Protein AF-A0AAV9I498-F1 (afdb_monomer)

Nearest PDB structures (foldseek):
  8to0-assembly1_z1  TM=4.726E-01  e=2.196E+00  Mus musculus
  8to0-assembly1_F  TM=2.611E-01  e=6.336E-01  Mus musculus
  8to0-assembly1_z3  TM=3.189E-01  e=9.860E+00  Mus musculus

Mean predicted aligned error: 16.44 Å

Solvent-accessible surface area (backbone atoms only — not comparable to full-atom values): 16134 Å² total; per-residue (Å²): 142,79,88,80,86,80,86,83,81,96,74,88,77,75,85,75,84,71,76,80,72,71,69,75,80,71,69,52,73,63,51,48,34,51,52,52,37,43,53,32,51,51,52,37,44,52,38,43,48,53,39,41,51,46,51,72,70,34,61,57,92,36,68,74,41,46,54,49,37,40,51,47,41,54,54,35,54,52,52,37,51,51,37,52,54,57,30,45,73,52,36,68,82,63,71,51,64,69,56,56,58,50,48,51,61,47,52,56,47,54,52,52,44,51,52,46,42,51,54,37,49,51,46,46,57,48,44,66,60,39,68,78,58,79,80,59,56,67,64,49,47,54,51,39,41,53,38,51,54,51,44,47,54,49,46,51,52,46,45,53,50,49,54,54,48,44,51,51,51,50,53,47,44,52,50,51,58,50,50,55,51,51,52,56,50,50,53,53,47,50,54,49,52,51,52,49,51,53,51,50,51,52,50,50,57,48,49,55,53,57,69,74,44,53,72,75,55,50,54,53,51,51,53,52,51,50,52,54,49,50,55,49,50,54,50,52,51,50,52,51,52,53,52,49,50,58,47,51,50,54,51,50,55,49,50,51,56,50,51,54,50,50,53,53,48,52,53,52,50,51,48,53,50,52,50,50,55,52,49,51,54,50,48,53,56,49,53,55,59,63,76,76,112

Structure (mmCIF, N/CA/C/O backbone):
data_AF-A0AAV9I498-F1
#
_entry.id   AF-A0AAV9I498-F1
#
loop_
_atom_site.group_PDB
_atom_site.id
_atom_site.type_symbol
_atom_site.label_atom_id
_atom_site.label_alt_id
_atom_site.label_comp_id
_atom_site.label_asym_id
_atom_site.label_entity_id
_atom_site.label_seq_id
_atom_site.pdbx_PDB_ins_code
_atom_site.Cartn_x
_atom_site.Cartn_y
_atom_site.Cartn_z
_atom_site.occupancy
_atom_site.B_iso_or_equiv
_atom_site.auth_seq_id
_atom_site.auth_comp_id
_atom_site.auth_asym_id
_atom_site.auth_atom_id
_atom_site.pdbx_PDB_model_num
ATOM 1 N N . MET A 1 1 ? 58.276 22.379 -31.398 1.00 45.34 1 MET A N 1
ATOM 2 C CA . MET A 1 1 ? 57.699 22.143 -30.061 1.00 45.34 1 MET A CA 1
ATOM 3 C C . MET A 1 1 ? 56.280 22.661 -30.094 1.00 45.34 1 MET A C 1
ATOM 5 O O . MET A 1 1 ? 56.093 23.857 -30.255 1.00 45.34 1 MET A O 1
ATOM 9 N N . SER A 1 2 ? 55.308 21.755 -30.072 1.00 37.03 2 SER A N 1
ATOM 10 C CA . SER A 1 2 ? 53.885 22.087 -30.102 1.00 37.03 2 SER A CA 1
ATOM 11 C C . SER A 1 2 ? 53.184 21.139 -29.144 1.00 37.03 2 SER A C 1
ATOM 13 O O . SER A 1 2 ? 53.354 19.924 -29.230 1.00 37.03 2 SER A O 1
ATOM 15 N N . GLU A 1 3 ? 52.497 21.738 -28.182 1.00 33.94 3 GLU A N 1
ATOM 16 C CA . GLU A 1 3 ? 51.834 21.096 -27.059 1.00 33.94 3 GLU A CA 1
ATOM 17 C C . GLU A 1 3 ? 50.599 20.311 -27.526 1.00 33.94 3 GLU A C 1
ATOM 19 O O . GLU A 1 3 ? 49.798 20.780 -28.334 1.00 33.94 3 GLU A O 1
ATOM 24 N N . LEU A 1 4 ? 50.470 19.090 -27.010 1.00 35.69 4 LEU A N 1
ATOM 25 C CA . LEU A 1 4 ? 49.289 18.234 -27.105 1.00 35.69 4 LEU A CA 1
ATOM 26 C C . LEU A 1 4 ? 48.314 18.591 -25.973 1.00 35.69 4 LEU A C 1
ATOM 28 O O . LEU A 1 4 ? 48.763 18.694 -24.831 1.00 35.69 4 LEU A O 1
ATOM 32 N N . PRO A 1 5 ? 46.994 18.672 -26.215 1.00 39.56 5 PRO A N 1
ATOM 33 C CA . PRO A 1 5 ? 46.029 18.677 -25.134 1.00 39.56 5 PRO A CA 1
ATOM 34 C C . PRO A 1 5 ? 45.696 17.251 -24.675 1.00 39.56 5 PRO A C 1
ATOM 36 O O . PRO A 1 5 ? 45.415 16.335 -25.450 1.00 39.56 5 PRO A O 1
ATOM 39 N N . THR A 1 6 ? 45.744 17.125 -23.359 1.00 35.81 6 THR A N 1
ATOM 40 C CA . THR A 1 6 ? 45.534 15.991 -22.464 1.00 35.81 6 THR A CA 1
ATOM 41 C C . THR A 1 6 ? 44.163 15.315 -22.631 1.00 35.81 6 THR A C 1
ATOM 43 O O . THR A 1 6 ? 43.129 15.980 -22.648 1.00 35.81 6 THR A O 1
ATOM 46 N N . GLN A 1 7 ? 44.135 13.978 -22.674 1.00 37.44 7 GLN A N 1
ATOM 47 C CA . GLN A 1 7 ? 42.922 13.181 -22.436 1.00 37.44 7 GLN A CA 1
ATOM 48 C C . GLN A 1 7 ? 42.598 13.104 -20.935 1.00 37.44 7 GLN A C 1
ATOM 50 O O . GLN A 1 7 ? 43.524 12.937 -20.140 1.00 37.44 7 GLN A O 1
ATOM 55 N N . PRO A 1 8 ? 41.312 13.050 -20.539 1.00 38.50 8 PRO A N 1
ATOM 56 C CA . PRO A 1 8 ? 40.931 12.463 -19.265 1.00 38.50 8 PRO A CA 1
ATOM 57 C C . PRO A 1 8 ? 40.108 11.175 -19.440 1.00 38.50 8 PRO A C 1
ATOM 59 O O . PRO A 1 8 ? 39.130 11.128 -20.182 1.00 38.50 8 PRO A O 1
ATOM 62 N N . GLY A 1 9 ? 40.471 10.162 -18.649 1.00 30.47 9 GLY A N 1
ATOM 63 C CA . GLY A 1 9 ? 39.503 9.282 -17.988 1.00 30.47 9 GLY A CA 1
ATOM 64 C C . GLY A 1 9 ? 39.088 8.000 -18.711 1.00 30.47 9 GLY A C 1
ATOM 65 O O . GLY A 1 9 ? 38.001 7.919 -19.276 1.00 30.47 9 GLY A O 1
ATOM 66 N N . SER A 1 10 ? 39.874 6.932 -18.555 1.00 34.09 10 SER A N 1
ATOM 67 C CA . SER A 1 10 ? 39.390 5.555 -18.708 1.00 34.09 10 SER A CA 1
ATOM 68 C C . SER A 1 10 ? 38.651 5.108 -17.436 1.00 34.09 10 SER A C 1
ATOM 70 O O . SER A 1 10 ? 39.233 4.482 -16.550 1.00 34.09 10 SER A O 1
ATOM 72 N N . GLY A 1 11 ? 37.366 5.446 -17.332 1.00 30.16 11 GLY A N 1
ATOM 73 C CA . GLY A 1 11 ? 36.435 4.827 -16.386 1.00 30.16 11 GLY A CA 1
ATOM 74 C C . GLY A 1 11 ? 35.756 3.630 -17.046 1.00 30.16 11 GLY A C 1
ATOM 75 O O . GLY A 1 11 ? 35.022 3.783 -18.020 1.00 30.16 11 GLY A O 1
ATOM 76 N N . SER A 1 12 ? 36.038 2.423 -16.562 1.00 40.22 12 SER A N 1
ATOM 77 C CA . SER A 1 12 ? 35.414 1.192 -17.043 1.00 40.22 12 SER A CA 1
ATOM 78 C C . SER A 1 12 ? 34.015 1.018 -16.440 1.00 40.22 12 SER A C 1
ATOM 80 O O . SER A 1 12 ? 33.872 0.393 -15.390 1.00 40.22 12 SER A O 1
ATOM 82 N N . ASP A 1 13 ? 32.975 1.496 -17.118 1.00 32.31 13 ASP A N 1
ATOM 83 C CA . ASP A 1 13 ? 31.597 1.194 -16.722 1.00 32.31 13 ASP A CA 1
ATOM 84 C C . ASP A 1 13 ? 31.045 -0.000 -17.510 1.00 32.31 13 ASP A C 1
ATOM 86 O O . ASP A 1 13 ? 30.627 0.082 -18.668 1.00 32.31 13 ASP A O 1
ATOM 90 N N . LYS A 1 14 ? 31.038 -1.157 -16.835 1.00 34.00 14 LYS A N 1
ATOM 91 C CA . LYS A 1 14 ? 30.165 -2.295 -17.155 1.00 34.00 14 LYS A CA 1
ATOM 92 C C . LYS A 1 14 ? 28.706 -1.816 -17.129 1.00 34.00 14 LYS A C 1
ATOM 94 O O . LYS A 1 14 ? 28.288 -1.264 -16.112 1.00 34.00 14 LYS A O 1
ATOM 99 N N . PRO A 1 15 ? 27.865 -2.125 -18.132 1.00 35.97 15 PRO A N 1
ATOM 100 C CA . PRO A 1 15 ? 26.432 -1.962 -17.970 1.00 35.97 15 PRO A CA 1
ATOM 101 C C . PRO A 1 15 ? 25.923 -3.099 -17.076 1.00 35.97 15 PRO A C 1
ATOM 103 O O . PRO A 1 15 ? 25.643 -4.206 -17.538 1.00 35.97 15 PRO A O 1
ATOM 106 N N . SER A 1 16 ? 25.829 -2.838 -15.772 1.00 31.16 16 SER A N 1
ATOM 107 C CA . SER A 1 16 ? 25.033 -3.665 -14.870 1.00 31.16 16 SER A CA 1
ATOM 108 C C . SER A 1 16 ? 23.582 -3.621 -15.340 1.00 31.16 16 SER A C 1
ATOM 110 O O . SER A 1 16 ? 22.935 -2.574 -15.313 1.00 31.16 16 SER A O 1
ATOM 112 N N . SER A 1 17 ? 23.059 -4.770 -15.771 1.00 38.09 17 SER A N 1
ATOM 113 C CA . SER A 1 17 ? 21.620 -5.014 -15.843 1.00 38.09 17 SER A CA 1
ATOM 114 C C . SER A 1 17 ? 21.049 -4.979 -14.429 1.00 38.09 17 SER A C 1
ATOM 116 O O . SER A 1 17 ? 20.788 -6.014 -13.820 1.00 38.09 17 SER A O 1
ATOM 118 N N . THR A 1 18 ? 20.828 -3.778 -13.906 1.00 32.94 18 THR A N 1
ATOM 119 C CA . THR A 1 18 ? 19.924 -3.584 -12.783 1.00 32.94 18 THR A CA 1
ATOM 120 C C . THR A 1 18 ? 18.525 -3.756 -13.348 1.00 32.94 18 THR A C 1
ATOM 122 O O . THR A 1 18 ? 17.927 -2.835 -13.906 1.00 32.94 18 THR A O 1
ATOM 125 N N . GLN A 1 19 ? 18.023 -4.987 -13.268 1.00 37.41 19 GLN A N 1
ATOM 126 C CA . GLN A 1 19 ? 16.598 -5.256 -13.323 1.00 37.41 19 GLN A CA 1
ATOM 127 C C . GLN A 1 19 ? 15.981 -4.346 -12.259 1.00 37.41 19 GLN A C 1
ATOM 129 O O . GLN A 1 19 ? 16.153 -4.572 -11.064 1.00 37.41 19 GLN A O 1
ATOM 134 N N . SER A 1 20 ? 15.375 -3.243 -12.699 1.00 35.56 20 SER A N 1
ATOM 135 C CA . SER A 1 20 ? 14.683 -2.295 -11.836 1.00 35.56 20 SER A CA 1
ATOM 136 C C . SER A 1 20 ? 13.439 -3.007 -11.312 1.00 35.56 20 SER A C 1
ATOM 138 O O . SER A 1 20 ? 12.340 -2.881 -11.849 1.00 35.56 20 SER A O 1
ATOM 140 N N . GLN A 1 21 ? 13.639 -3.852 -10.302 1.00 34.25 21 GLN A N 1
ATOM 141 C CA . GLN A 1 21 ? 12.582 -4.251 -9.402 1.00 34.25 21 GLN A CA 1
ATOM 142 C C . GLN A 1 21 ? 12.186 -2.971 -8.686 1.00 34.25 21 GLN A C 1
ATOM 144 O O . GLN A 1 21 ? 12.860 -2.497 -7.774 1.00 34.25 21 GLN A O 1
ATOM 149 N N . ARG A 1 22 ? 11.125 -2.351 -9.204 1.00 37.72 22 ARG A N 1
ATOM 150 C CA . ARG A 1 22 ? 10.411 -1.291 -8.510 1.00 37.72 22 ARG A CA 1
ATOM 151 C C . ARG A 1 22 ? 10.126 -1.837 -7.106 1.00 37.72 22 ARG A C 1
ATOM 153 O O . ARG A 1 22 ? 9.517 -2.909 -7.032 1.00 37.72 22 ARG A O 1
ATOM 160 N N . PRO A 1 23 ? 10.567 -1.174 -6.025 1.00 34.78 23 PRO A N 1
ATOM 161 C CA . PRO A 1 23 ? 10.138 -1.579 -4.697 1.00 34.78 23 PRO A CA 1
ATOM 162 C C . PRO A 1 23 ? 8.600 -1.610 -4.684 1.00 34.78 23 PRO A C 1
ATOM 164 O O . PRO A 1 23 ? 7.976 -0.857 -5.454 1.00 34.78 23 PRO A O 1
ATOM 167 N N . PRO A 1 24 ? 7.967 -2.493 -3.885 1.00 42.81 24 PRO A N 1
ATOM 168 C CA . PRO A 1 24 ? 6.527 -2.402 -3.671 1.00 42.81 24 PRO A CA 1
ATOM 169 C C . PRO A 1 24 ? 6.228 -0.945 -3.332 1.00 42.81 24 PRO A C 1
ATOM 171 O O . PRO A 1 24 ? 6.994 -0.343 -2.581 1.00 42.81 24 PRO A O 1
ATOM 174 N N . ALA A 1 25 ? 5.216 -0.360 -3.983 1.00 56.44 25 ALA A N 1
ATOM 175 C CA . ALA A 1 25 ? 4.867 1.040 -3.782 1.00 56.44 25 ALA A CA 1
ATOM 176 C C . ALA A 1 25 ? 4.811 1.287 -2.272 1.00 56.44 25 ALA A C 1
ATOM 178 O O . ALA A 1 25 ? 3.962 0.706 -1.596 1.00 56.44 25 ALA A O 1
ATOM 179 N N . SER A 1 26 ? 5.789 2.032 -1.749 1.00 66.38 26 SER A N 1
ATOM 180 C CA . SER A 1 26 ? 5.766 2.468 -0.363 1.00 66.38 26 SER A CA 1
ATOM 181 C C . SER A 1 26 ? 4.464 3.227 -0.216 1.00 66.38 26 SER A C 1
ATOM 183 O O . SER A 1 26 ? 4.205 4.120 -1.028 1.00 66.38 26 SER A O 1
ATOM 185 N N . ASP A 1 27 ? 3.631 2.813 0.735 1.00 75.88 27 ASP A N 1
ATOM 186 C CA . ASP A 1 27 ? 2.383 3.511 1.005 1.00 75.88 27 ASP A CA 1
ATOM 187 C C . ASP A 1 27 ? 2.675 5.002 1.144 1.00 75.88 27 ASP A C 1
ATOM 189 O O . ASP A 1 27 ? 3.682 5.390 1.750 1.00 75.88 27 ASP A O 1
ATOM 193 N N . SER A 1 28 ? 1.824 5.838 0.551 1.00 81.00 28 SER A N 1
ATOM 194 C CA . SER A 1 28 ? 1.928 7.265 0.806 1.00 81.00 28 SER A CA 1
ATOM 195 C C . SER A 1 28 ? 1.790 7.522 2.310 1.00 81.00 28 SER A C 1
ATOM 197 O O . SER A 1 28 ? 1.152 6.733 3.021 1.00 81.00 28 SER A O 1
ATOM 199 N N . PRO A 1 29 ? 2.373 8.621 2.824 1.00 80.88 29 PRO A N 1
ATOM 200 C CA . PRO A 1 29 ? 2.249 8.978 4.234 1.00 80.88 29 PRO A CA 1
ATOM 201 C C . PRO A 1 29 ? 0.791 8.943 4.715 1.00 80.88 29 PRO A C 1
ATOM 203 O O . PRO A 1 29 ? 0.524 8.455 5.810 1.00 80.88 29 PRO A O 1
ATOM 206 N N . SER A 1 30 ? -0.149 9.359 3.854 1.00 81.69 30 SER A N 1
ATOM 207 C CA . SER A 1 30 ? -1.591 9.328 4.126 1.00 81.69 30 SER A CA 1
ATOM 208 C C . SER A 1 30 ? -2.132 7.914 4.345 1.00 81.69 30 SER A C 1
ATOM 210 O O . SER A 1 30 ? -2.689 7.626 5.406 1.00 81.69 30 SER A O 1
ATOM 212 N N . ILE A 1 31 ? -1.869 6.988 3.416 1.00 83.38 31 ILE A N 1
ATOM 213 C CA . ILE A 1 31 ? -2.268 5.580 3.557 1.00 83.38 31 ILE A CA 1
ATOM 214 C C . ILE A 1 31 ? -1.656 4.959 4.821 1.00 83.38 31 ILE A C 1
ATOM 216 O O . ILE A 1 31 ? -2.318 4.180 5.513 1.00 83.38 31 ILE A O 1
ATOM 220 N N . SER A 1 32 ? -0.399 5.288 5.133 1.00 83.81 32 SER A N 1
ATOM 221 C CA . SER A 1 32 ? 0.277 4.774 6.327 1.00 83.81 32 SER A CA 1
ATOM 222 C C . SER A 1 32 ? -0.400 5.246 7.616 1.00 83.81 32 SER A C 1
ATOM 224 O O . SER A 1 32 ? -0.644 4.429 8.503 1.00 83.81 32 SER A O 1
ATOM 226 N N . ALA A 1 33 ? -0.759 6.529 7.720 1.00 82.31 33 ALA A N 1
ATOM 227 C CA . ALA A 1 33 ? -1.451 7.042 8.901 1.00 82.31 33 ALA A CA 1
ATOM 228 C C . ALA A 1 33 ? -2.845 6.426 9.065 1.00 82.31 33 ALA A C 1
ATOM 230 O O . ALA A 1 33 ? -3.198 6.012 10.167 1.00 82.31 33 ALA A O 1
ATOM 231 N N . LYS A 1 34 ? -3.614 6.274 7.977 1.00 83.75 34 LYS A N 1
ATOM 232 C CA . LYS A 1 34 ? -4.938 5.627 8.027 1.00 83.75 34 LYS A CA 1
ATOM 233 C C . LYS A 1 34 ? -4.852 4.189 8.536 1.00 83.75 34 LYS A C 1
ATOM 235 O O . LYS A 1 34 ? -5.671 3.774 9.353 1.00 83.75 34 LYS A O 1
ATOM 240 N N . LYS A 1 35 ? -3.828 3.432 8.128 1.00 85.75 35 LYS A N 1
ATOM 241 C CA . LYS A 1 35 ? -3.569 2.084 8.668 1.00 85.75 35 LYS A CA 1
ATOM 242 C C . LYS A 1 35 ? -3.241 2.100 10.157 1.00 85.75 35 LYS A C 1
ATOM 244 O O . LYS A 1 35 ? -3.757 1.266 10.896 1.00 85.75 35 LYS A O 1
ATOM 249 N N . ASP A 1 36 ? -2.422 3.044 10.599 1.00 83.56 36 ASP A N 1
ATOM 250 C CA . ASP A 1 36 ? -2.084 3.185 12.013 1.00 83.56 36 ASP A CA 1
ATOM 251 C C . ASP A 1 36 ? -3.302 3.544 12.873 1.00 83.56 36 ASP A C 1
ATOM 253 O O . ASP A 1 36 ? -3.469 2.997 13.964 1.00 83.56 36 ASP A O 1
ATOM 257 N N . ILE A 1 37 ? -4.183 4.405 12.362 1.00 83.19 37 ILE A N 1
ATOM 258 C CA . ILE A 1 37 ? -5.470 4.726 12.985 1.00 83.19 37 ILE A CA 1
ATOM 259 C C . ILE A 1 37 ? -6.337 3.465 13.086 1.00 83.19 37 ILE A C 1
ATOM 261 O O . ILE A 1 37 ? -6.866 3.163 14.154 1.00 83.19 37 ILE A O 1
ATOM 265 N N . MET A 1 38 ? -6.451 2.680 12.009 1.00 86.50 38 MET A N 1
ATOM 266 C CA . MET A 1 38 ? -7.198 1.417 12.036 1.00 86.50 38 MET A CA 1
ATOM 267 C C . MET A 1 38 ? -6.648 0.433 13.082 1.00 86.50 38 MET A C 1
ATOM 269 O O . MET A 1 38 ? -7.431 -0.230 13.760 1.00 86.50 38 MET A O 1
ATOM 273 N N . LEU A 1 39 ? -5.323 0.356 13.250 1.00 86.25 39 LEU A N 1
ATOM 274 C CA . LEU A 1 39 ? -4.696 -0.473 14.285 1.00 86.25 39 LEU A CA 1
ATOM 275 C C . LEU A 1 39 ? -5.055 0.002 15.699 1.00 86.25 39 LEU A C 1
ATOM 277 O O . LEU A 1 39 ? -5.352 -0.822 16.565 1.00 86.25 39 LEU A O 1
ATOM 281 N N . ALA A 1 40 ? -5.055 1.315 15.940 1.00 82.44 40 ALA A N 1
ATOM 282 C CA . ALA A 1 40 ? -5.497 1.877 17.215 1.00 82.44 40 ALA A CA 1
ATOM 283 C C . ALA A 1 40 ? -6.978 1.557 17.480 1.00 82.44 40 ALA A C 1
ATOM 285 O O . ALA A 1 40 ? -7.336 1.108 18.570 1.00 82.44 40 ALA A O 1
ATOM 286 N N . LEU A 1 41 ? -7.834 1.692 16.463 1.00 84.62 41 LEU A N 1
ATOM 287 C CA . LEU A 1 41 ? -9.249 1.330 16.542 1.00 84.62 41 LEU A CA 1
ATOM 288 C C . LEU A 1 41 ? -9.469 -0.156 16.867 1.00 84.62 41 LEU A C 1
ATOM 290 O O . LEU A 1 41 ? -10.331 -0.471 17.687 1.00 84.62 41 LEU A O 1
ATOM 294 N N . ASP A 1 42 ? -8.681 -1.071 16.297 1.00 87.19 42 ASP A N 1
ATOM 295 C CA . ASP A 1 42 ? -8.771 -2.505 16.613 1.00 87.19 42 ASP A CA 1
ATOM 296 C C . ASP A 1 42 ? -8.416 -2.795 18.079 1.00 87.19 42 ASP A C 1
ATOM 298 O O . ASP A 1 42 ? -9.076 -3.603 18.739 1.00 87.19 42 ASP A O 1
ATOM 302 N N . LYS A 1 43 ? -7.429 -2.089 18.641 1.00 84.00 43 LYS A N 1
ATOM 303 C CA . LYS A 1 43 ? -7.134 -2.189 20.077 1.00 84.00 43 LYS A CA 1
ATOM 304 C C . LYS A 1 43 ? -8.288 -1.674 20.934 1.00 84.00 43 LYS A C 1
ATOM 306 O O . LYS A 1 43 ? -8.629 -2.313 21.927 1.00 84.00 43 LYS A O 1
ATOM 311 N N . VAL A 1 44 ? -8.925 -0.567 20.544 1.00 83.38 44 VAL A N 1
ATOM 312 C CA . VAL A 1 44 ? -10.119 -0.045 21.234 1.00 83.38 44 VAL A CA 1
ATOM 313 C C . VAL A 1 44 ? -11.259 -1.070 21.187 1.00 83.38 44 VAL A C 1
ATOM 315 O O . VAL A 1 44 ? -11.890 -1.319 22.213 1.00 83.38 44 VAL A O 1
ATOM 318 N N . VAL A 1 45 ? -11.484 -1.735 20.047 1.00 86.88 45 VAL A N 1
ATOM 319 C CA . VAL A 1 45 ? -12.463 -2.833 19.941 1.00 86.88 45 VAL A CA 1
ATOM 320 C C . VAL A 1 45 ? -12.121 -3.970 20.905 1.00 86.88 45 VAL A C 1
ATOM 322 O O . VAL A 1 45 ? -12.993 -4.415 21.651 1.00 86.88 45 VAL A O 1
ATOM 325 N N . ASN A 1 46 ? -10.861 -4.399 20.967 1.00 84.69 46 ASN A N 1
ATOM 326 C CA . ASN A 1 46 ? -10.442 -5.446 21.901 1.00 84.69 46 ASN A CA 1
ATOM 327 C C . ASN A 1 46 ? -10.689 -5.044 23.361 1.00 84.69 46 ASN A C 1
ATOM 329 O O . ASN A 1 46 ? -11.241 -5.830 24.128 1.00 84.69 46 ASN A O 1
ATOM 333 N N . LEU A 1 47 ? -10.373 -3.802 23.734 1.00 79.25 47 LEU A N 1
ATOM 334 C CA . LEU A 1 47 ? -10.655 -3.279 25.072 1.00 79.25 47 LEU A CA 1
ATOM 335 C C . LEU A 1 47 ? -12.162 -3.274 25.366 1.00 79.25 47 LEU A C 1
ATOM 337 O O . LEU A 1 47 ? -12.576 -3.740 26.424 1.00 79.25 47 LEU A O 1
ATOM 341 N N . THR A 1 48 ? -13.003 -2.829 24.424 1.00 81.94 48 THR A N 1
ATOM 342 C CA . THR A 1 48 ? -14.466 -2.856 24.620 1.00 81.94 48 THR A CA 1
ATOM 343 C C . THR A 1 48 ? -14.993 -4.283 24.757 1.00 81.94 48 THR A C 1
ATOM 345 O O . THR A 1 48 ? -15.932 -4.511 25.514 1.00 81.94 48 THR A O 1
ATOM 348 N N . GLN A 1 49 ? -14.384 -5.252 24.066 1.00 83.38 49 GLN A N 1
ATOM 349 C CA . GLN A 1 49 ? -14.739 -6.663 24.173 1.00 83.38 49 GLN A CA 1
ATOM 350 C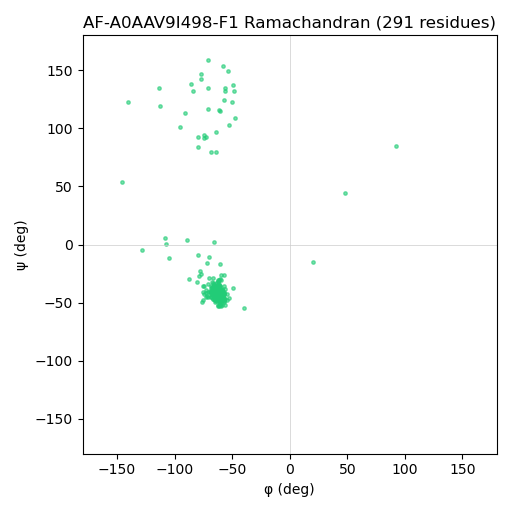 C . GLN A 1 49 ? -14.388 -7.230 25.550 1.00 83.38 49 GLN A C 1
ATOM 352 O O . GLN A 1 49 ? -15.210 -7.939 26.126 1.00 83.38 49 GLN A O 1
ATOM 357 N N . V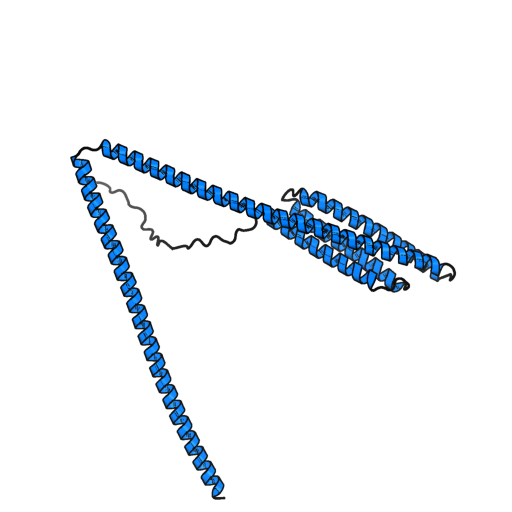AL A 1 50 ? -13.213 -6.890 26.090 1.00 81.12 50 VAL A N 1
ATOM 358 C CA . VAL A 1 50 ? -12.803 -7.289 27.444 1.00 81.12 50 VAL A CA 1
ATOM 359 C C . VAL A 1 50 ? -13.786 -6.735 28.470 1.00 81.12 50 VAL A C 1
ATOM 361 O O . VAL A 1 50 ? -14.357 -7.509 29.236 1.00 81.12 50 VAL A O 1
ATOM 364 N N . VAL A 1 51 ? -14.069 -5.428 28.426 1.00 78.25 51 VAL A N 1
ATOM 365 C CA . VAL A 1 51 ? -15.035 -4.804 29.344 1.00 78.25 51 VAL A CA 1
ATOM 366 C C . VAL A 1 51 ? -16.406 -5.470 29.220 1.00 78.25 51 VAL A C 1
ATOM 368 O O . VAL A 1 51 ? -16.983 -5.873 30.226 1.00 78.25 51 VAL A O 1
ATOM 371 N N . GLN A 1 52 ? -16.893 -5.669 27.992 1.00 81.50 52 GLN A N 1
ATOM 372 C CA . GLN A 1 52 ? -18.167 -6.337 27.743 1.00 81.50 52 GLN A CA 1
ATOM 373 C C . GLN A 1 52 ? -18.211 -7.742 28.346 1.00 81.50 52 GLN A C 1
ATOM 375 O O . GLN A 1 52 ? -19.186 -8.100 28.995 1.00 81.50 52 GLN A O 1
ATOM 380 N N . SER A 1 53 ? -17.165 -8.542 28.137 1.00 80.44 53 SER A N 1
ATOM 381 C CA . SER A 1 53 ? -17.115 -9.908 28.655 1.00 80.44 53 SER A CA 1
ATOM 382 C C . SER A 1 53 ? -17.152 -9.943 30.181 1.00 80.44 53 SER A C 1
ATOM 384 O O . SER A 1 53 ? -17.833 -10.796 30.743 1.00 80.44 53 SER A O 1
ATOM 386 N N . THR A 1 54 ? -16.517 -8.974 30.848 1.00 78.56 54 THR A N 1
ATOM 387 C CA . THR A 1 54 ? -16.606 -8.808 32.302 1.00 78.56 54 THR A CA 1
ATOM 388 C C . THR A 1 54 ? -18.024 -8.450 32.735 1.00 78.56 54 THR A C 1
ATOM 390 O O . THR A 1 54 ? -18.519 -9.050 33.683 1.00 78.56 54 THR A O 1
ATOM 393 N N . VAL A 1 55 ? -18.700 -7.531 32.033 1.00 75.38 55 VAL A N 1
ATOM 394 C CA . VAL A 1 55 ? -20.097 -7.159 32.331 1.00 75.38 55 VAL A CA 1
ATOM 395 C C . VAL A 1 55 ? -21.040 -8.349 32.163 1.00 75.38 55 VAL A C 1
ATOM 397 O O . VAL A 1 55 ? -21.861 -8.599 33.038 1.00 75.38 55 VAL A O 1
ATOM 400 N N . THR A 1 56 ? -20.900 -9.112 31.077 1.00 73.88 56 THR A N 1
ATOM 401 C CA . THR A 1 56 ? -21.788 -10.239 30.764 1.00 73.88 56 THR A CA 1
ATOM 402 C C . THR A 1 56 ? -21.521 -11.468 31.648 1.00 73.88 56 THR A C 1
ATOM 404 O O . THR A 1 56 ? -22.458 -12.175 32.009 1.00 73.88 56 THR A O 1
ATOM 407 N N . ALA A 1 57 ? -20.262 -11.751 32.008 1.00 71.75 57 ALA A N 1
ATOM 408 C CA . ALA A 1 57 ? -19.903 -12.903 32.848 1.00 71.75 57 ALA A CA 1
ATOM 409 C C . ALA A 1 57 ? -20.164 -12.663 34.344 1.00 71.75 57 ALA A C 1
ATOM 411 O O . ALA A 1 57 ? -20.379 -13.604 35.113 1.00 71.75 57 ALA A O 1
ATOM 412 N N . ALA A 1 58 ? -20.132 -11.406 34.776 1.00 65.19 58 ALA A N 1
ATOM 413 C CA . ALA A 1 58 ? -20.457 -11.029 36.136 1.00 65.19 58 ALA A CA 1
ATOM 414 C C . ALA A 1 58 ? -21.961 -11.178 36.379 1.00 65.19 58 ALA A C 1
ATOM 416 O O . ALA A 1 58 ? -22.762 -10.439 35.817 1.00 65.19 58 ALA A O 1
ATOM 417 N N . SER A 1 59 ? -22.359 -12.070 37.294 1.00 62.62 59 SER A N 1
ATOM 418 C CA . SER A 1 59 ? -23.696 -11.969 37.888 1.00 62.62 59 SER A CA 1
ATOM 419 C C . SER A 1 59 ? -23.775 -10.620 38.609 1.00 62.62 59 SER A C 1
ATOM 421 O O . SER A 1 59 ? -23.003 -10.427 39.562 1.00 62.62 59 SER A O 1
ATOM 423 N N . PRO A 1 60 ? -24.650 -9.692 38.175 1.00 58.31 60 PRO A N 1
ATOM 424 C CA . PRO A 1 60 ? -24.670 -8.344 38.724 1.00 58.31 60 PRO A CA 1
ATOM 425 C C . PRO A 1 60 ? -25.007 -8.372 40.218 1.00 58.31 60 PRO A C 1
ATOM 427 O O . PRO A 1 60 ? -24.419 -7.640 40.991 1.00 58.31 60 PRO A O 1
ATOM 430 N N . CYS A 1 61 ? -25.810 -9.326 40.686 1.00 58.34 61 CYS A N 1
ATOM 431 C CA . CYS A 1 61 ? -26.278 -9.404 42.072 1.00 58.34 61 CYS A CA 1
ATOM 432 C C . CYS A 1 61 ? -25.189 -9.668 43.140 1.00 58.34 61 CYS A C 1
ATOM 434 O O . CYS A 1 61 ? -25.512 -9.818 44.317 1.00 58.34 61 CYS A O 1
ATOM 436 N N . ARG A 1 62 ? -23.902 -9.763 42.771 1.00 65.12 62 ARG A N 1
ATOM 437 C CA . ARG A 1 62 ? -22.781 -9.887 43.717 1.00 65.12 62 ARG A CA 1
ATOM 438 C C . ARG A 1 62 ? -21.904 -8.639 43.699 1.00 65.12 62 ARG A C 1
ATOM 440 O O . ARG A 1 62 ? -21.214 -8.377 42.719 1.00 65.12 62 ARG A O 1
ATOM 447 N N . TRP A 1 63 ? -21.818 -7.975 44.852 1.00 64.69 63 TRP A N 1
ATOM 448 C CA . TRP A 1 63 ? -20.987 -6.789 45.107 1.00 64.69 63 TRP A CA 1
ATOM 449 C C . TRP A 1 63 ? -19.588 -6.835 44.463 1.00 64.69 63 TRP A C 1
ATOM 451 O O . TRP A 1 63 ? -19.230 -5.964 43.676 1.00 64.69 63 TRP A O 1
ATOM 461 N N . LYS A 1 64 ? -18.810 -7.892 44.743 1.00 71.31 64 LYS A N 1
ATOM 462 C CA . LYS A 1 64 ? -17.432 -8.039 44.238 1.00 71.31 64 LYS A CA 1
ATOM 463 C C . LYS A 1 64 ? -17.355 -8.088 42.709 1.00 71.31 64 LYS A C 1
ATOM 465 O O . LYS A 1 64 ? -16.361 -7.659 42.133 1.00 71.31 64 LYS A O 1
ATOM 470 N N . ASN A 1 65 ? -18.395 -8.607 42.058 1.00 75.12 65 ASN A N 1
ATOM 471 C CA . ASN A 1 65 ? -18.460 -8.642 40.604 1.00 75.12 65 ASN A CA 1
ATOM 472 C C . ASN A 1 65 ? -18.722 -7.239 40.043 1.00 75.12 65 ASN A C 1
ATOM 474 O O . ASN A 1 65 ? -18.108 -6.862 39.053 1.00 75.12 65 ASN A O 1
ATOM 478 N N . MET A 1 66 ? -19.579 -6.447 40.693 1.00 72.75 66 MET A N 1
ATOM 479 C CA . MET A 1 66 ? -19.854 -5.069 40.278 1.00 72.75 66 MET A CA 1
ATOM 480 C C . MET A 1 66 ? -18.640 -4.143 40.476 1.00 72.75 66 MET A C 1
ATOM 482 O O . MET A 1 66 ? -18.343 -3.343 39.592 1.00 72.75 66 MET A O 1
ATOM 486 N N . GLU A 1 67 ? -17.877 -4.294 41.567 1.00 77.44 67 GLU A N 1
ATOM 487 C CA . GLU A 1 67 ? -16.596 -3.581 41.739 1.00 77.44 67 GLU A CA 1
ATOM 488 C C . GLU A 1 67 ? -15.591 -3.932 40.630 1.00 77.44 67 GLU A C 1
ATOM 490 O O . GLU A 1 67 ? -14.909 -3.052 40.100 1.00 77.44 67 GLU A O 1
ATOM 495 N N . ALA A 1 68 ? -15.516 -5.211 40.244 1.00 80.12 68 ALA A N 1
ATOM 496 C CA . ALA A 1 68 ? -14.666 -5.648 39.141 1.00 80.12 68 ALA A CA 1
ATOM 497 C C . ALA A 1 68 ? -15.117 -5.049 37.797 1.00 80.12 68 ALA A C 1
ATOM 499 O O . ALA A 1 68 ? -14.270 -4.577 37.042 1.00 80.12 68 ALA A O 1
ATOM 500 N N . ILE A 1 69 ? -16.431 -4.995 37.526 1.00 79.31 69 ILE A N 1
ATOM 501 C CA . ILE A 1 69 ? -16.985 -4.327 36.336 1.00 79.31 69 ILE A CA 1
ATOM 502 C C . ILE A 1 69 ? -16.531 -2.866 36.284 1.00 79.31 69 ILE A C 1
ATOM 504 O O . ILE A 1 69 ? -15.995 -2.443 35.260 1.00 79.31 69 ILE A O 1
ATOM 508 N N . VAL A 1 70 ? -16.719 -2.101 37.365 1.00 81.56 70 VAL A N 1
ATOM 509 C CA . VAL A 1 70 ? -16.359 -0.674 37.408 1.00 81.56 70 VAL A CA 1
ATOM 510 C C . VAL A 1 70 ? -14.865 -0.481 37.181 1.00 81.56 70 VAL A C 1
ATOM 512 O O . VAL A 1 70 ? -14.479 0.301 36.312 1.00 81.56 70 VAL A O 1
ATOM 515 N N . ARG A 1 71 ? -14.017 -1.235 37.892 1.00 84.12 71 ARG A N 1
ATOM 516 C CA . ARG A 1 71 ? -12.560 -1.137 37.739 1.00 84.12 71 ARG A CA 1
ATOM 517 C C . ARG A 1 71 ? -12.124 -1.456 36.308 1.00 84.12 71 ARG A C 1
ATOM 519 O O . ARG A 1 71 ? -11.472 -0.630 35.680 1.00 84.12 71 ARG A O 1
ATOM 526 N N . THR A 1 72 ? -12.530 -2.607 35.765 1.00 85.06 72 THR A N 1
ATOM 527 C CA . THR A 1 72 ? -12.171 -3.004 34.392 1.00 85.06 72 THR A CA 1
ATOM 528 C C . THR A 1 72 ? -12.693 -2.010 33.354 1.00 85.06 72 THR A C 1
ATOM 530 O O . THR A 1 72 ? -12.011 -1.740 32.368 1.00 85.06 72 THR A O 1
ATOM 533 N N . THR A 1 73 ? -13.876 -1.434 33.577 1.00 81.50 73 THR A N 1
ATOM 534 C CA . THR A 1 73 ? -14.442 -0.399 32.706 1.00 81.50 73 THR A CA 1
ATOM 535 C C . THR A 1 73 ? -13.598 0.873 32.735 1.00 81.50 73 THR A C 1
ATOM 537 O O . THR A 1 73 ? -13.221 1.368 31.675 1.00 81.50 73 THR A O 1
ATOM 540 N N . ASN A 1 74 ? -13.249 1.383 33.918 1.00 84.62 74 ASN A N 1
ATOM 541 C CA . ASN A 1 74 ? -12.440 2.594 34.062 1.00 84.62 74 ASN A CA 1
ATOM 542 C C . ASN A 1 74 ? -11.034 2.420 33.465 1.00 84.62 74 ASN A C 1
ATOM 544 O O . ASN A 1 74 ? -10.601 3.271 32.681 1.00 84.62 74 ASN A O 1
ATOM 548 N N . ASP A 1 75 ? -10.371 1.295 33.747 1.00 85.50 75 ASP A N 1
ATOM 549 C CA . ASP A 1 75 ? -9.060 0.961 33.177 1.00 85.50 75 ASP A CA 1
ATOM 550 C C . ASP A 1 75 ? -9.140 0.862 31.646 1.00 85.50 75 ASP A C 1
ATOM 552 O O . ASP A 1 75 ? -8.358 1.486 30.924 1.00 85.50 75 ASP A O 1
ATOM 556 N N . GLY A 1 76 ? -10.153 0.153 31.136 1.00 81.88 76 GLY A N 1
ATOM 557 C CA . GLY A 1 76 ? -10.409 0.023 29.705 1.00 81.88 76 GLY A CA 1
ATOM 558 C C . GLY A 1 76 ? -10.620 1.376 29.026 1.00 81.88 76 GLY A C 1
ATOM 559 O O . GLY A 1 76 ? -10.003 1.648 28.000 1.00 81.88 76 GLY A O 1
ATOM 560 N N . LEU A 1 77 ? -11.434 2.262 29.606 1.00 82.69 77 LEU A N 1
ATOM 561 C CA . LEU A 1 77 ? -11.704 3.597 29.059 1.00 82.69 77 LEU A CA 1
ATOM 562 C C . LEU A 1 77 ? -10.474 4.511 29.098 1.00 82.69 77 LEU A C 1
ATOM 564 O O . LEU A 1 77 ? -10.330 5.373 28.228 1.00 82.69 77 LEU A O 1
ATOM 568 N N . ALA A 1 78 ? -9.598 4.373 30.095 1.00 83.31 78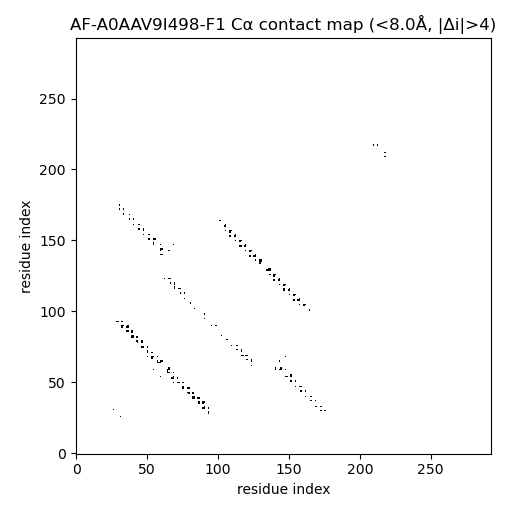 ALA A N 1
ATOM 569 C CA . ALA A 1 78 ? -8.326 5.091 30.137 1.00 83.31 78 ALA A CA 1
ATOM 570 C C . ALA A 1 78 ? -7.396 4.617 29.010 1.00 83.31 78 ALA A C 1
ATOM 572 O O . ALA A 1 78 ? -6.886 5.441 28.246 1.00 83.31 78 ALA A O 1
ATOM 573 N N . SER A 1 79 ? -7.257 3.299 28.832 1.00 84.44 79 SER A N 1
ATOM 574 C CA . SER A 1 79 ? -6.480 2.721 27.731 1.00 84.44 79 SER A CA 1
ATOM 575 C C . SER A 1 79 ? -7.035 3.105 26.357 1.00 84.44 79 SER A C 1
ATOM 577 O O . SER A 1 79 ? -6.264 3.466 25.472 1.00 84.44 79 SER A O 1
ATOM 579 N N . MET A 1 80 ? -8.361 3.112 26.173 1.00 84.56 80 MET A N 1
ATOM 580 C CA . MET A 1 80 ? -8.978 3.548 24.913 1.00 84.56 80 MET A CA 1
ATOM 581 C C . MET A 1 80 ? -8.630 4.995 24.576 1.00 84.56 80 MET A C 1
ATOM 583 O O . MET A 1 80 ? -8.335 5.301 23.424 1.00 84.56 80 MET A O 1
ATOM 587 N N . GLN A 1 81 ? -8.652 5.889 25.566 1.00 83.19 81 GLN A N 1
ATOM 588 C CA . GLN A 1 81 ? -8.326 7.288 25.321 1.00 83.19 81 GLN A CA 1
ATOM 589 C C . GL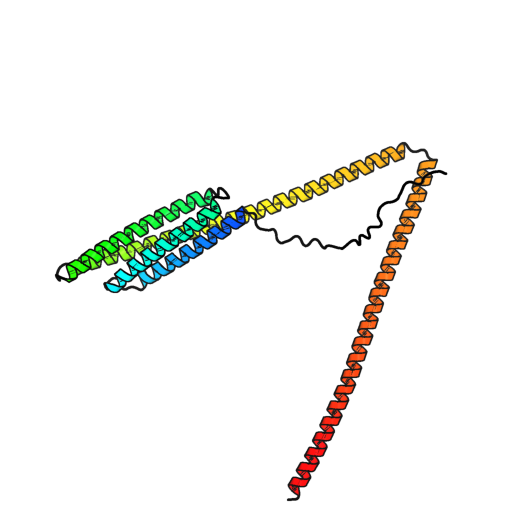N A 1 81 ? -6.851 7.476 24.958 1.00 83.19 81 GLN A C 1
ATOM 591 O O . GLN A 1 81 ? -6.555 8.285 24.085 1.00 83.19 81 GLN A O 1
ATOM 596 N N . LEU A 1 82 ? -5.938 6.713 25.566 1.00 83.75 82 LEU A N 1
ATOM 597 C CA . LEU A 1 82 ? -4.522 6.724 25.185 1.00 83.75 82 LEU A CA 1
ATOM 598 C C . LEU A 1 82 ? -4.311 6.250 23.743 1.00 83.75 82 LEU A C 1
ATOM 600 O O . LEU A 1 82 ? -3.564 6.885 23.003 1.00 83.75 82 LEU A O 1
ATOM 604 N N . GLU A 1 83 ? -4.987 5.177 23.327 1.00 84.19 83 GLU A N 1
ATOM 605 C CA . GLU A 1 83 ? -4.896 4.676 21.950 1.00 84.19 83 GLU A CA 1
ATOM 606 C C . GLU A 1 83 ? -5.469 5.678 20.935 1.00 84.19 83 GLU A C 1
ATOM 608 O O . GLU A 1 83 ? -4.863 5.897 19.887 1.00 84.19 83 GLU A O 1
ATOM 613 N N . ILE A 1 84 ? -6.583 6.348 21.259 1.00 80.56 84 ILE A N 1
ATOM 614 C CA . ILE A 1 84 ? -7.155 7.405 20.409 1.00 80.56 84 ILE A CA 1
ATOM 615 C C . ILE A 1 84 ? -6.196 8.601 20.311 1.00 80.56 84 ILE A C 1
ATOM 617 O O . ILE A 1 84 ? -5.891 9.041 19.207 1.00 80.56 84 ILE A O 1
ATOM 621 N N . SER A 1 85 ? -5.651 9.080 21.433 1.00 80.00 85 SER A N 1
ATOM 622 C CA . SER A 1 85 ? -4.668 10.173 21.435 1.00 80.00 85 SER A CA 1
ATOM 623 C C . SER A 1 85 ? -3.387 9.813 20.674 1.00 80.00 85 SER A C 1
ATOM 625 O O . SER A 1 85 ? -2.804 10.652 19.991 1.00 80.00 85 SER A O 1
ATOM 627 N N . GLY A 1 86 ? -2.945 8.555 20.759 1.00 77.19 86 GLY A N 1
ATOM 628 C CA . GLY A 1 86 ? -1.814 8.051 19.982 1.00 77.19 86 GLY A CA 1
ATOM 629 C C . GLY A 1 86 ? -2.094 8.025 18.477 1.00 77.19 86 GLY A C 1
ATOM 630 O O . GLY A 1 86 ? -1.189 8.279 17.685 1.00 77.19 86 GLY A O 1
ATOM 631 N N . ALA A 1 87 ? -3.339 7.754 18.076 1.00 76.56 87 ALA A N 1
ATOM 632 C CA . ALA A 1 87 ? -3.772 7.860 16.686 1.00 76.56 87 ALA A CA 1
ATOM 633 C C . ALA A 1 87 ? -3.800 9.322 16.201 1.00 76.56 87 ALA A C 1
ATOM 635 O O . ALA A 1 87 ? -3.409 9.592 15.068 1.00 76.56 87 ALA A O 1
ATOM 636 N N . ASP A 1 88 ? -4.170 10.272 17.064 1.00 72.00 88 ASP A N 1
ATOM 637 C CA . ASP A 1 88 ? -4.207 11.703 16.728 1.00 72.00 88 ASP A CA 1
ATOM 638 C C . ASP A 1 88 ? -2.830 12.269 16.393 1.00 72.00 88 ASP A C 1
ATOM 640 O O . ASP A 1 88 ? -2.667 12.925 15.368 1.00 72.00 88 ASP A O 1
ATOM 644 N N . ALA A 1 89 ? -1.812 11.929 17.187 1.00 71.88 89 ALA A N 1
ATOM 645 C CA . ALA A 1 89 ? -0.436 12.347 16.920 1.00 71.88 89 ALA A CA 1
ATOM 646 C C . ALA A 1 89 ? 0.066 11.892 15.534 1.00 71.88 89 ALA A C 1
ATOM 648 O O . ALA A 1 89 ? 0.944 12.519 14.943 1.00 71.88 89 ALA A O 1
ATOM 649 N N . LYS A 1 90 ? -0.498 10.802 15.003 1.00 70.44 90 LYS A N 1
ATOM 650 C CA . LYS A 1 90 ? -0.184 10.277 13.669 1.00 70.44 90 LYS A CA 1
ATOM 651 C C . LYS A 1 90 ? -1.035 10.916 12.569 1.00 70.44 90 LYS A C 1
ATOM 653 O O . LYS A 1 90 ? -0.572 11.025 11.437 1.00 70.44 90 LYS A O 1
ATOM 658 N N . ALA A 1 91 ? -2.257 11.335 12.897 1.00 67.19 91 ALA A N 1
ATOM 659 C CA . ALA A 1 91 ? -3.197 11.972 11.979 1.00 67.19 91 ALA A CA 1
ATOM 660 C C . ALA A 1 91 ? -2.915 13.471 11.763 1.00 67.19 91 ALA A C 1
ATOM 662 O O . ALA A 1 91 ? -3.127 13.977 10.658 1.00 67.19 91 ALA A O 1
ATOM 663 N N . ASP A 1 92 ? -2.401 14.176 12.778 1.00 61.62 92 ASP A N 1
ATOM 664 C CA . ASP A 1 92 ? -2.130 15.624 12.738 1.00 61.62 92 ASP A CA 1
ATOM 665 C C . ASP A 1 92 ? -1.141 16.024 11.632 1.00 61.62 92 ASP A C 1
ATOM 667 O O . ASP A 1 92 ? -1.226 17.122 11.082 1.00 61.62 92 ASP A O 1
ATOM 671 N N . GLY A 1 93 ? -0.256 15.113 11.218 1.00 57.75 93 GLY A N 1
ATOM 672 C CA . GLY A 1 93 ? 0.643 15.336 10.083 1.00 57.75 93 GLY A CA 1
ATOM 673 C C . GLY A 1 93 ? -0.046 15.362 8.711 1.00 57.75 93 GLY A C 1
ATOM 674 O O . GLY A 1 93 ? 0.603 15.707 7.725 1.00 57.75 93 GLY A O 1
ATOM 675 N N . ILE A 1 94 ? -1.324 14.968 8.616 1.00 60.94 94 ILE A N 1
ATOM 676 C CA . ILE A 1 94 ? -1.995 14.645 7.341 1.00 60.94 94 ILE A CA 1
ATOM 677 C C . ILE A 1 94 ? -3.333 15.389 7.165 1.00 60.94 94 ILE A C 1
ATOM 679 O O . ILE A 1 94 ? -3.917 15.339 6.086 1.00 60.94 94 ILE A O 1
ATOM 683 N N . GLN A 1 95 ? -3.795 16.151 8.170 1.00 59.50 95 GLN A N 1
ATOM 684 C CA . GLN A 1 95 ? -5.084 16.872 8.138 1.00 59.50 95 GLN A CA 1
ATOM 685 C C . GLN A 1 95 ? -6.250 15.983 7.664 1.00 59.50 95 GLN A C 1
ATOM 687 O O . GLN A 1 95 ? -7.079 16.385 6.842 1.00 59.50 95 GLN A O 1
ATOM 692 N N . ASP A 1 96 ? -6.322 14.755 8.178 1.00 66.62 96 ASP A N 1
ATOM 693 C CA . ASP A 1 96 ? -7.374 13.819 7.800 1.00 66.62 96 ASP A CA 1
ATOM 694 C C . ASP A 1 96 ? -8.712 14.219 8.447 1.00 66.62 96 ASP A C 1
ATOM 696 O O . ASP A 1 96 ? -9.029 13.864 9.585 1.00 66.62 96 ASP A O 1
ATOM 700 N N . ARG A 1 97 ? -9.493 15.026 7.719 1.00 66.81 97 ARG A N 1
ATOM 701 C CA . ARG A 1 97 ? -10.806 15.517 8.168 1.00 66.81 97 ARG A CA 1
ATOM 702 C C . ARG A 1 97 ? -11.781 14.377 8.457 1.00 66.81 97 ARG A C 1
ATOM 704 O O . ARG A 1 97 ? -12.607 14.527 9.352 1.00 66.81 97 ARG A O 1
ATOM 711 N N . LEU A 1 98 ? -11.665 13.247 7.749 1.00 69.31 98 LEU A N 1
ATOM 712 C CA . LEU A 1 98 ? -12.507 12.081 8.008 1.00 69.31 98 LEU A CA 1
ATOM 713 C C . LEU A 1 98 ? -12.247 11.547 9.422 1.00 69.31 98 LEU A C 1
ATOM 715 O O . LEU A 1 98 ? -13.191 11.314 10.178 1.00 69.31 98 LEU A O 1
ATOM 719 N N . TRP A 1 99 ? -10.975 11.406 9.806 1.00 80.56 99 TRP A N 1
ATOM 720 C CA . TRP A 1 99 ? -10.617 10.951 11.149 1.00 80.56 99 TRP A CA 1
ATOM 721 C C . TRP A 1 99 ? -11.116 11.907 12.234 1.00 80.56 99 TRP A C 1
ATOM 723 O O . TRP A 1 99 ? -11.627 11.450 13.253 1.00 80.56 99 TRP A O 1
ATOM 733 N N . ALA A 1 100 ? -11.023 13.221 12.016 1.00 78.06 100 ALA A N 1
ATOM 734 C CA . ALA A 1 100 ? -11.440 14.216 13.003 1.00 78.06 100 ALA A CA 1
ATOM 735 C C . ALA A 1 100 ? -12.921 14.068 13.412 1.00 78.06 100 ALA A C 1
ATOM 737 O O . ALA A 1 100 ? -13.229 14.029 14.609 1.00 78.06 100 ALA A O 1
ATOM 738 N N . ASP A 1 101 ? -13.820 13.917 12.437 1.00 75.62 101 ASP A N 1
ATOM 739 C CA . ASP A 1 101 ? -15.260 13.762 12.683 1.00 75.62 101 ASP A CA 1
ATOM 740 C C . ASP A 1 101 ? -15.580 12.417 13.358 1.00 75.62 101 ASP A C 1
ATOM 742 O O . ASP A 1 101 ? -16.367 12.329 14.309 1.00 75.62 101 ASP A O 1
ATOM 746 N N . GLU A 1 102 ? -14.941 11.343 12.894 1.00 78.06 102 GLU A N 1
ATOM 747 C CA . GLU A 1 102 ? -15.159 9.999 13.426 1.00 78.06 102 GLU A CA 1
ATOM 748 C C . GLU A 1 102 ? -14.639 9.844 14.855 1.00 78.06 102 GLU A C 1
ATOM 750 O O . GLU A 1 102 ? -15.329 9.291 15.722 1.00 78.06 102 GLU A O 1
ATOM 755 N N . ARG A 1 103 ? -13.469 10.420 15.128 1.00 80.06 103 ARG A N 1
ATOM 756 C CA . ARG A 1 103 ? -12.863 10.516 16.454 1.00 80.06 103 ARG A CA 1
ATOM 757 C C . ARG A 1 103 ? -13.786 11.224 17.434 1.00 80.06 103 ARG A C 1
ATOM 759 O O . ARG A 1 103 ? -14.030 10.689 18.516 1.00 80.06 103 ARG A O 1
ATOM 766 N N . GLN A 1 104 ? -14.328 12.391 17.078 1.00 82.19 104 GLN A N 1
ATOM 767 C CA . GLN A 1 104 ? -15.262 13.109 17.954 1.00 82.19 104 GLN A CA 1
ATOM 768 C C . GLN A 1 104 ? -16.477 12.243 18.301 1.00 82.19 104 GLN A C 1
ATOM 770 O O . GLN A 1 104 ? -16.874 12.154 19.465 1.00 82.19 104 GLN A O 1
ATOM 775 N N . GLY A 1 105 ? -17.026 11.534 17.312 1.00 81.50 105 GLY A N 1
ATOM 776 C CA . GLY A 1 105 ? -18.153 10.630 17.514 1.00 81.50 105 GLY A CA 1
ATOM 777 C C . GLY A 1 105 ? -17.858 9.454 18.456 1.00 81.50 105 GLY A C 1
ATOM 778 O O . GLY A 1 105 ? -18.771 9.020 19.173 1.00 81.50 105 GLY A O 1
ATOM 779 N N . ILE A 1 106 ? -16.623 8.939 18.451 1.00 82.00 106 ILE A N 1
ATOM 780 C CA . ILE A 1 106 ? -16.152 7.870 19.346 1.00 82.00 106 ILE A CA 1
ATOM 781 C C . ILE A 1 106 ? -15.891 8.428 20.749 1.00 82.00 106 ILE A C 1
ATOM 783 O O . ILE A 1 106 ? -16.421 7.889 21.719 1.00 82.00 106 ILE A O 1
ATOM 787 N N . LEU A 1 107 ? -15.155 9.538 20.867 1.00 83.69 107 LEU A N 1
ATOM 788 C CA . LEU A 1 107 ? -14.842 10.177 22.150 1.00 83.69 107 LEU A CA 1
ATOM 789 C C . LEU A 1 107 ? -16.100 10.618 22.904 1.00 83.69 107 LEU A C 1
ATOM 791 O O . LEU A 1 107 ? -16.185 10.416 24.114 1.00 83.69 107 LEU A O 1
ATOM 795 N N . ALA A 1 108 ? -17.110 11.133 22.198 1.00 85.50 108 ALA A N 1
ATOM 796 C CA . ALA A 1 108 ? -18.402 11.458 22.796 1.00 85.50 108 ALA A CA 1
ATOM 797 C C . ALA A 1 108 ? -19.061 10.228 23.443 1.00 85.50 108 ALA A C 1
ATOM 799 O O . ALA A 1 108 ? -19.594 10.316 24.547 1.00 85.50 108 ALA A O 1
ATOM 800 N N . LYS A 1 109 ? -18.976 9.051 22.807 1.00 84.00 109 LYS A N 1
ATOM 801 C CA . LYS A 1 109 ? -19.512 7.814 23.394 1.00 84.00 109 LYS A CA 1
ATOM 802 C C . LYS A 1 109 ? -18.649 7.257 24.516 1.00 84.00 109 LYS A C 1
ATOM 804 O O . LYS A 1 109 ? -19.203 6.792 25.505 1.00 84.00 109 LYS A O 1
ATOM 809 N N . VAL A 1 110 ? -17.327 7.370 24.430 1.00 83.00 110 VAL A N 1
ATOM 810 C CA . VAL A 1 110 ? -16.427 7.046 25.551 1.00 83.00 110 VAL A CA 1
ATOM 811 C C . VAL A 1 110 ? -16.770 7.897 26.782 1.00 83.00 110 VAL A C 1
ATOM 813 O O . VAL A 1 110 ? -16.823 7.371 27.892 1.00 83.00 110 VAL A O 1
ATOM 816 N N . ALA A 1 111 ? -17.070 9.187 26.599 1.00 84.19 111 ALA A N 1
ATOM 817 C CA . ALA A 1 111 ? -17.496 10.070 27.684 1.00 84.19 111 ALA A CA 1
ATOM 818 C C . ALA A 1 111 ? -18.846 9.648 28.297 1.00 84.19 111 ALA A C 1
ATOM 820 O O . ALA A 1 111 ? -18.992 9.650 29.519 1.00 84.19 111 ALA A O 1
ATOM 821 N N . GLU A 1 112 ? -19.812 9.225 27.477 1.00 85.06 112 GLU A N 1
ATOM 822 C CA . GLU A 1 112 ? -21.084 8.677 27.970 1.00 85.06 112 GLU A CA 1
ATOM 823 C C . GLU A 1 112 ? -20.900 7.394 28.792 1.00 85.06 112 GLU A C 1
ATOM 825 O O . GLU A 1 112 ? -21.543 7.250 29.833 1.00 85.06 112 GLU A O 1
ATOM 830 N N . VAL A 1 113 ? -20.012 6.487 28.363 1.00 83.69 113 VAL A N 1
ATOM 831 C CA . VAL A 1 113 ? -19.698 5.263 29.121 1.00 83.69 113 VAL A CA 1
ATOM 832 C C . VAL A 1 113 ? -19.012 5.605 30.438 1.00 83.69 113 VAL A C 1
ATOM 834 O O . VAL A 1 113 ? -19.367 5.040 31.467 1.00 83.69 113 VAL A O 1
ATOM 837 N N . ARG A 1 114 ? -18.085 6.572 30.450 1.00 84.81 114 ARG A N 1
ATOM 838 C CA . ARG A 1 114 ? -17.471 7.047 31.702 1.00 84.81 114 ARG A CA 1
ATOM 839 C C . ARG A 1 114 ? -18.499 7.581 32.682 1.00 84.81 114 ARG A C 1
ATOM 841 O O . ARG A 1 114 ? -18.420 7.275 33.866 1.00 84.81 114 ARG A O 1
ATOM 848 N N . LYS A 1 115 ? -19.474 8.350 32.195 1.00 86.19 115 LYS A N 1
ATOM 849 C CA . LYS A 1 115 ? -20.559 8.850 33.039 1.00 86.19 115 LYS A CA 1
ATOM 850 C C . LYS A 1 115 ? -21.371 7.697 33.637 1.00 86.19 115 LYS A C 1
ATOM 852 O O . LYS A 1 115 ? -21.613 7.694 34.837 1.00 86.19 115 LYS A O 1
ATOM 857 N N . ALA A 1 116 ? -21.740 6.702 32.830 1.00 79.94 116 ALA A N 1
ATOM 858 C CA . ALA A 1 116 ? -22.477 5.532 33.311 1.00 79.94 116 ALA A CA 1
ATOM 859 C C . ALA A 1 116 ? -21.658 4.665 34.289 1.00 79.94 116 ALA A C 1
ATOM 861 O O . ALA A 1 116 ? -22.214 4.123 35.242 1.00 79.94 116 ALA A O 1
ATOM 862 N N . ALA A 1 117 ? -20.340 4.563 34.094 1.00 80.38 117 ALA A N 1
ATOM 863 C CA . ALA A 1 117 ? -19.446 3.862 35.013 1.00 80.38 117 ALA A CA 1
ATOM 864 C C . ALA A 1 117 ? -19.351 4.587 36.364 1.00 80.38 117 ALA A C 1
ATOM 866 O O . ALA A 1 117 ? -19.437 3.941 37.403 1.00 80.38 117 ALA A O 1
ATOM 867 N N . ALA A 1 118 ? -19.269 5.922 36.353 1.00 85.19 118 ALA A N 1
ATOM 868 C CA . ALA A 1 118 ? -19.291 6.738 37.565 1.00 85.19 118 ALA A CA 1
ATOM 869 C C . ALA A 1 118 ? -20.640 6.658 38.306 1.00 85.19 118 ALA A C 1
ATOM 871 O O . ALA A 1 118 ? -20.664 6.589 39.531 1.00 85.19 118 ALA A O 1
ATOM 872 N N . GLU A 1 119 ? -21.765 6.621 37.578 1.00 85.00 119 GLU A N 1
ATOM 873 C CA . GLU A 1 119 ? -23.099 6.377 38.155 1.00 85.00 119 GLU A CA 1
ATOM 874 C C . GLU A 1 119 ? -23.153 5.008 38.859 1.00 85.00 119 GLU A C 1
ATOM 876 O O . GLU A 1 119 ? -23.632 4.909 39.988 1.00 85.00 119 GLU A O 1
ATOM 881 N N . LEU A 1 120 ? -22.620 3.954 38.229 1.00 81.12 120 LEU A N 1
ATOM 882 C CA . LEU A 1 120 ? -22.532 2.622 38.834 1.00 81.12 120 LEU A CA 1
ATOM 883 C C . LEU A 1 120 ? -21.623 2.615 40.073 1.00 81.12 120 LEU A C 1
ATOM 885 O O . LEU A 1 120 ? -21.985 2.033 41.090 1.00 81.12 120 LEU A O 1
ATOM 889 N N . GLU A 1 121 ? -20.471 3.277 40.010 1.00 84.62 121 GLU A N 1
ATOM 890 C CA . GLU A 1 121 ? -19.542 3.402 41.136 1.00 84.62 121 GLU A CA 1
ATOM 891 C C . GLU A 1 121 ? -20.177 4.123 42.335 1.00 84.62 121 GLU A C 1
ATOM 893 O O . GLU A 1 121 ? -20.011 3.690 43.476 1.00 84.62 121 GLU A O 1
ATOM 898 N N . ALA A 1 122 ? -20.962 5.175 42.086 1.00 84.06 122 ALA A N 1
ATOM 899 C CA . ALA A 1 122 ? -21.686 5.901 43.125 1.00 84.06 122 ALA A CA 1
ATOM 900 C C . ALA A 1 122 ? -22.780 5.042 43.787 1.00 84.06 122 ALA A C 1
ATOM 902 O O . ALA A 1 122 ? -22.873 5.010 45.016 1.00 84.06 122 ALA A O 1
ATOM 903 N N . GLU A 1 123 ? -23.569 4.304 42.998 1.00 79.94 123 GLU A N 1
ATOM 904 C CA . GLU A 1 123 ? -24.573 3.360 43.522 1.00 79.94 123 GLU A CA 1
ATOM 905 C C . GLU A 1 123 ? -23.913 2.251 44.351 1.00 79.94 123 GLU A C 1
ATOM 907 O O . GLU A 1 123 ? -24.418 1.871 45.408 1.00 79.94 123 GLU A O 1
ATOM 912 N N . LEU A 1 124 ? -22.740 1.775 43.922 1.00 76.19 124 LEU A N 1
ATOM 913 C CA . LEU A 1 124 ? -21.955 0.826 44.699 1.00 76.19 124 LEU A CA 1
ATOM 914 C C . LEU A 1 124 ? -21.476 1.444 46.018 1.00 76.19 124 LEU A C 1
ATOM 916 O O . LEU A 1 124 ? -21.671 0.865 47.085 1.00 76.19 124 LEU A O 1
ATOM 920 N N . ALA A 1 125 ? -20.900 2.642 45.997 1.00 78.38 125 ALA A N 1
ATOM 921 C CA . ALA A 1 125 ? -20.492 3.319 47.227 1.00 78.38 125 ALA A CA 1
ATOM 922 C C . ALA A 1 125 ? -21.667 3.480 48.218 1.00 78.38 125 ALA A C 1
ATOM 924 O O . ALA A 1 125 ? -21.487 3.273 49.422 1.00 78.38 125 ALA A O 1
ATOM 925 N N . GLY A 1 126 ? -22.872 3.765 47.708 1.00 72.19 126 GLY A N 1
ATOM 926 C CA . GLY A 1 126 ? -24.118 3.775 48.478 1.00 72.19 126 GLY A CA 1
ATOM 927 C C . GLY A 1 126 ? -24.461 2.405 49.071 1.00 72.19 126 GLY A C 1
ATOM 928 O O . GLY A 1 126 ? -24.616 2.287 50.284 1.00 72.19 126 GLY A O 1
ATOM 929 N N . LEU A 1 127 ? -24.475 1.351 48.250 1.00 68.94 127 LEU A N 1
ATOM 930 C CA . LEU A 1 127 ? -24.689 -0.039 48.679 1.00 68.94 127 LEU A CA 1
ATOM 931 C C . LEU A 1 127 ? -23.716 -0.482 49.775 1.00 68.94 127 LEU A C 1
ATOM 933 O O . LEU A 1 127 ? -24.132 -1.112 50.742 1.00 68.94 127 LEU A O 1
ATOM 937 N N . ARG A 1 128 ? -22.428 -0.137 49.662 1.00 70.94 128 ARG A N 1
ATOM 938 C CA . ARG A 1 128 ? -21.410 -0.453 50.678 1.00 70.94 128 ARG A CA 1
ATOM 939 C C . ARG A 1 128 ? -21.728 0.184 52.026 1.00 70.94 128 ARG A C 1
ATOM 941 O O . ARG A 1 128 ? -21.444 -0.408 53.064 1.00 70.94 128 ARG A O 1
ATOM 948 N N . LYS A 1 129 ? -22.305 1.386 52.003 1.00 68.06 129 LYS A N 1
ATOM 949 C CA . LYS A 1 129 ? -22.736 2.112 53.197 1.00 68.06 129 LYS A CA 1
ATOM 950 C C . LYS A 1 129 ? -24.029 1.518 53.771 1.00 68.06 129 LYS A C 1
ATOM 952 O O . LYS A 1 129 ? -24.109 1.350 54.983 1.00 68.06 129 LYS A O 1
ATOM 957 N N . SER A 1 130 ? -24.986 1.135 52.922 1.00 62.34 130 SER A N 1
ATOM 958 C CA . SER A 1 130 ? -26.280 0.556 53.326 1.00 62.34 130 SER A CA 1
ATOM 959 C C . SER A 1 130 ? -26.211 -0.926 53.721 1.00 62.34 130 SER A C 1
ATOM 961 O O . SER A 1 130 ? -27.029 -1.377 54.514 1.00 62.34 130 SER A O 1
ATOM 963 N N . LEU A 1 131 ? -25.211 -1.691 53.266 1.00 61.34 131 LEU A N 1
ATOM 964 C CA . LEU A 1 131 ? -24.935 -3.067 53.727 1.00 61.34 131 LEU A CA 1
ATOM 965 C C . LEU A 1 131 ? -24.614 -3.148 55.231 1.00 61.34 131 LEU A C 1
ATOM 967 O O . LEU A 1 131 ? -24.701 -4.220 55.822 1.00 61.34 131 LEU A O 1
ATOM 971 N N . LEU A 1 132 ? -24.289 -2.017 55.864 1.00 57.56 132 LEU A N 1
ATOM 972 C CA . LEU A 1 132 ? -24.159 -1.896 57.319 1.00 57.56 132 LEU A CA 1
ATOM 973 C C . LEU A 1 132 ? -25.524 -1.763 58.033 1.00 57.56 132 LEU A C 1
ATOM 975 O O . LEU A 1 132 ? -25.577 -1.856 59.256 1.00 57.56 132 LEU A O 1
ATOM 979 N N . GLY A 1 133 ? -26.623 -1.587 57.289 1.00 54.84 133 GLY A N 1
ATOM 980 C CA . GLY A 1 133 ? -27.987 -1.361 57.778 1.00 54.84 133 GLY A CA 1
ATOM 981 C C . GLY A 1 133 ? -29.060 -2.001 56.883 1.00 54.84 133 GLY A C 1
ATOM 982 O O . GLY A 1 133 ? -29.933 -1.304 56.399 1.00 54.84 133 GLY A O 1
ATOM 983 N N . TRP A 1 134 ? -28.936 -3.306 56.620 1.00 52.88 134 TRP A N 1
ATOM 984 C CA . TRP A 1 134 ? -29.867 -4.347 56.114 1.00 52.88 134 TRP A CA 1
ATOM 985 C C . TRP A 1 134 ? -31.189 -4.067 55.333 1.00 52.88 134 TRP A C 1
ATOM 987 O O . TRP A 1 134 ? -31.665 -5.018 54.722 1.00 52.88 134 TRP A O 1
ATOM 997 N N . THR A 1 135 ? -31.804 -2.880 55.265 1.00 52.09 135 THR A N 1
ATOM 998 C CA . THR A 1 135 ? -33.172 -2.699 54.706 1.00 52.09 135 THR A CA 1
ATOM 999 C C . THR A 1 135 ? -33.279 -2.064 53.307 1.00 52.09 135 THR A C 1
ATOM 1001 O O . THR A 1 135 ? -34.339 -2.162 52.701 1.00 52.09 135 THR A O 1
ATOM 1004 N N . GLU A 1 136 ? -32.218 -1.484 52.730 1.00 56.97 136 GLU A N 1
ATOM 1005 C CA . GLU A 1 136 ? -32.253 -0.842 51.385 1.00 56.97 136 GLU A CA 1
ATOM 1006 C C . GLU A 1 136 ? -31.503 -1.616 50.278 1.00 56.97 136 GLU A C 1
ATOM 1008 O O . GLU A 1 136 ? -31.329 -1.136 49.154 1.00 56.97 136 GLU A O 1
ATOM 1013 N N . VAL A 1 137 ? -31.010 -2.816 50.588 1.00 62.31 137 VAL A N 1
ATOM 1014 C CA . VAL A 1 137 ? -30.046 -3.541 49.741 1.00 62.31 137 VAL A CA 1
ATOM 1015 C C . VAL A 1 137 ? -30.655 -3.987 48.399 1.00 62.31 137 VAL A C 1
ATOM 1017 O O . VAL A 1 137 ? -29.961 -3.960 47.380 1.00 62.31 137 VAL A O 1
ATOM 1020 N N . ASP A 1 138 ? -31.948 -4.320 48.359 1.00 65.50 138 ASP A N 1
ATOM 1021 C CA . ASP A 1 138 ? -32.600 -4.868 47.161 1.00 65.50 138 ASP A CA 1
ATOM 1022 C C . ASP A 1 138 ? -32.817 -3.824 46.052 1.00 65.50 138 ASP A C 1
ATOM 1024 O O . ASP A 1 138 ? -32.483 -4.072 44.891 1.00 65.50 138 ASP A O 1
ATOM 1028 N N . GLU A 1 139 ? -33.302 -2.620 46.377 1.00 71.50 139 GLU A N 1
ATOM 1029 C CA . GLU A 1 139 ? -33.515 -1.568 45.370 1.00 71.50 139 GLU A CA 1
ATOM 1030 C C . GLU A 1 139 ? -32.205 -1.052 44.774 1.00 71.50 139 GLU A C 1
ATOM 1032 O O . GLU A 1 139 ? -32.109 -0.801 43.568 1.00 71.50 139 GLU A O 1
ATOM 1037 N N . ALA A 1 140 ? -31.183 -0.894 45.612 1.00 70.25 140 ALA A N 1
ATOM 1038 C CA . ALA A 1 140 ? -29.882 -0.420 45.173 1.00 70.25 140 ALA A CA 1
ATOM 1039 C C . ALA A 1 140 ? -29.153 -1.486 44.330 1.00 70.25 140 ALA A C 1
ATOM 1041 O O . ALA A 1 140 ? -28.529 -1.153 43.319 1.00 70.25 140 ALA A O 1
ATOM 1042 N N . CYS A 1 141 ? -29.332 -2.777 44.642 1.00 70.44 141 CYS A N 1
ATOM 1043 C CA . CYS A 1 141 ? -28.897 -3.877 43.779 1.00 70.44 141 CYS A CA 1
ATOM 1044 C C . CYS A 1 141 ? -29.593 -3.818 42.406 1.00 70.44 141 CYS A C 1
ATOM 1046 O O . CYS A 1 141 ? -28.928 -3.866 41.371 1.00 70.44 141 CYS A O 1
ATOM 1048 N N . ILE A 1 142 ? -30.915 -3.602 42.371 1.00 75.31 142 ILE A N 1
ATOM 1049 C CA . ILE A 1 142 ? -31.681 -3.442 41.122 1.00 75.31 142 ILE A CA 1
ATOM 1050 C C . ILE A 1 142 ? -31.167 -2.256 40.286 1.00 75.31 142 ILE A C 1
ATOM 1052 O O . ILE A 1 142 ? -31.028 -2.388 39.065 1.00 75.31 142 ILE A O 1
ATOM 1056 N N . ARG A 1 143 ? -30.868 -1.103 40.903 1.00 79.38 143 ARG A N 1
ATOM 1057 C CA . ARG A 1 143 ? -30.294 0.064 40.200 1.00 79.38 143 ARG A CA 1
ATOM 1058 C C . ARG A 1 143 ? -28.920 -0.244 39.610 1.00 79.38 143 ARG A C 1
ATOM 1060 O O . ARG A 1 143 ? -28.693 0.020 38.428 1.00 79.38 143 ARG A O 1
ATOM 1067 N N . ALA A 1 144 ? -28.039 -0.868 40.386 1.00 76.75 144 ALA A N 1
ATOM 1068 C CA . ALA A 1 144 ? -26.712 -1.247 39.918 1.00 76.75 144 ALA A CA 1
ATOM 1069 C C . ALA A 1 144 ? -26.771 -2.279 38.766 1.00 76.75 144 ALA A C 1
ATOM 1071 O O . ALA A 1 144 ? -26.052 -2.134 37.775 1.00 76.75 144 ALA A O 1
ATOM 1072 N N . CYS A 1 145 ? -27.703 -3.241 38.802 1.00 77.44 145 CYS A N 1
ATOM 1073 C CA . CYS A 1 145 ? -27.962 -4.165 37.688 1.00 77.44 145 CYS A CA 1
ATOM 1074 C C . CYS A 1 145 ? -28.406 -3.434 36.407 1.00 77.44 145 CYS A C 1
ATOM 1076 O O . CYS A 1 145 ? -27.901 -3.719 35.320 1.00 77.44 145 CYS A O 1
ATOM 1078 N N . LYS A 1 146 ? -29.326 -2.464 36.518 1.00 82.62 146 LYS A N 1
ATOM 1079 C CA . LYS A 1 146 ? -29.779 -1.648 35.375 1.00 82.62 146 LYS A CA 1
ATOM 1080 C C . LYS A 1 146 ? -28.633 -0.836 34.767 1.00 82.62 146 LYS A C 1
ATOM 1082 O O . LYS A 1 146 ? -28.519 -0.764 33.543 1.00 82.62 146 LYS A O 1
ATOM 1087 N N . ASN A 1 147 ? -27.766 -0.267 35.603 1.00 81.06 147 ASN A N 1
ATOM 1088 C CA . ASN A 1 147 ? -26.604 0.495 35.147 1.00 81.06 147 ASN A CA 1
ATOM 1089 C C . ASN A 1 147 ? -25.565 -0.396 34.445 1.00 81.06 147 ASN A C 1
ATOM 1091 O O . ASN A 1 147 ? -25.014 0.012 33.424 1.00 81.06 147 ASN A O 1
ATOM 1095 N N . ALA A 1 148 ? -25.356 -1.632 34.910 1.00 77.38 148 ALA A N 1
ATOM 1096 C CA . ALA A 1 148 ? -24.497 -2.602 34.226 1.00 77.38 148 ALA A CA 1
ATOM 1097 C C . ALA A 1 148 ? -25.020 -2.965 32.818 1.00 77.38 148 ALA A C 1
ATOM 1099 O O . ALA A 1 148 ? -24.253 -2.969 31.856 1.00 77.38 148 ALA A O 1
ATOM 1100 N N . LEU A 1 149 ? -26.332 -3.172 32.659 1.00 80.50 149 LEU A N 1
ATOM 1101 C CA . LEU A 1 149 ? -26.947 -3.424 31.344 1.00 80.50 149 LEU A CA 1
ATOM 1102 C C . LEU A 1 149 ? -26.878 -2.199 30.417 1.00 80.50 149 LEU A C 1
ATOM 1104 O O . LEU A 1 149 ? -26.637 -2.324 29.214 1.00 80.50 149 LEU A O 1
ATOM 1108 N N . LYS A 1 150 ? -27.047 -0.992 30.971 1.00 85.38 150 LYS A N 1
ATOM 1109 C CA . LYS A 1 150 ? -26.861 0.272 30.239 1.00 85.38 150 LYS A CA 1
ATOM 1110 C C . LYS A 1 150 ? -25.429 0.394 29.704 1.00 85.38 150 LYS A C 1
ATOM 1112 O O . LYS A 1 150 ? -25.255 0.779 28.547 1.00 85.38 150 LYS A O 1
ATOM 1117 N N . LEU A 1 151 ? -24.424 0.027 30.505 1.00 83.75 151 LEU A N 1
ATOM 1118 C CA . LEU A 1 151 ? -23.016 0.004 30.092 1.00 83.75 151 LEU A CA 1
ATOM 1119 C C . LEU A 1 151 ? -22.775 -0.957 28.921 1.00 83.75 151 LEU A C 1
ATOM 1121 O O . LEU A 1 151 ? -22.153 -0.563 27.937 1.00 83.75 151 LEU A O 1
ATOM 1125 N N . GLU A 1 152 ? -23.311 -2.178 28.982 1.00 84.19 152 GLU A N 1
ATOM 1126 C CA . GLU A 1 152 ? -23.236 -3.153 27.882 1.00 84.19 152 GLU A CA 1
ATOM 1127 C C . GLU A 1 152 ? -23.779 -2.579 26.560 1.00 84.19 152 GLU A C 1
ATOM 1129 O O . GLU A 1 152 ? -23.102 -2.620 25.525 1.00 84.19 152 GLU A O 1
ATOM 1134 N N . GLY A 1 153 ? -24.958 -1.950 26.596 1.00 86.81 153 GLY A N 1
ATOM 1135 C CA . GLY A 1 153 ? -25.539 -1.304 25.415 1.00 86.81 153 GLY A CA 1
ATOM 1136 C C . GLY A 1 153 ? -24.662 -0.179 24.847 1.00 86.81 153 GLY A C 1
ATOM 1137 O O . GLY A 1 153 ? -24.471 -0.080 23.632 1.00 86.81 153 GLY A O 1
ATOM 1138 N N . GLN A 1 154 ? -24.071 0.651 25.710 1.00 87.56 154 GLN A N 1
ATOM 1139 C CA . GLN A 1 154 ? -23.182 1.729 25.269 1.00 87.56 154 GLN A CA 1
ATOM 1140 C C . GLN A 1 154 ? -21.858 1.199 24.682 1.00 87.56 154 GLN A C 1
ATOM 1142 O O . GLN A 1 154 ? -21.384 1.726 23.672 1.00 87.56 154 GLN A O 1
ATOM 1147 N N . LEU A 1 155 ? -21.283 0.129 25.245 1.00 85.88 155 LEU A N 1
ATOM 1148 C CA . LEU A 1 155 ? -20.085 -0.534 24.706 1.00 85.88 155 LEU A CA 1
ATOM 1149 C C . LEU A 1 155 ? -20.345 -1.175 23.336 1.00 85.88 155 LEU A C 1
ATOM 1151 O O . LEU A 1 155 ? -19.471 -1.174 22.461 1.00 85.88 155 LEU A O 1
ATOM 1155 N N . PHE A 1 156 ? -21.542 -1.726 23.118 1.00 88.19 156 PHE A N 1
ATOM 1156 C CA . PHE A 1 156 ? -21.968 -2.198 21.800 1.00 88.19 156 PHE A CA 1
ATOM 1157 C C . PHE A 1 156 ? -22.003 -1.062 20.765 1.00 88.19 156 PHE A C 1
ATOM 1159 O O . PHE A 1 156 ? -21.437 -1.203 19.678 1.00 88.19 156 PHE A O 1
ATOM 1166 N N . GLU A 1 157 ? -22.588 0.088 21.107 1.00 88.94 157 GLU A N 1
ATOM 1167 C CA . GLU A 1 157 ? -22.643 1.244 20.203 1.00 88.94 157 GLU A CA 1
ATOM 1168 C C . GLU A 1 157 ? -21.254 1.835 19.894 1.00 88.94 157 GLU A C 1
ATOM 1170 O O . GLU A 1 157 ? -20.997 2.210 18.746 1.00 88.94 157 GLU A O 1
ATOM 1175 N N . ILE A 1 158 ? -20.316 1.849 20.854 1.00 87.38 158 ILE A N 1
ATOM 1176 C CA . ILE A 1 158 ? -18.914 2.232 20.591 1.00 87.38 158 ILE A CA 1
ATOM 1177 C C . ILE A 1 158 ? -18.296 1.316 19.531 1.00 87.38 158 ILE A C 1
ATOM 1179 O O . ILE A 1 158 ? -17.789 1.808 18.521 1.00 87.38 158 ILE A O 1
ATOM 1183 N N . ARG A 1 159 ? -18.383 -0.010 19.707 1.00 89.12 159 ARG A N 1
ATOM 1184 C CA . ARG A 1 159 ? -17.866 -0.974 18.718 1.00 89.12 159 ARG A CA 1
ATOM 1185 C C . ARG A 1 159 ? -18.492 -0.756 17.352 1.00 89.12 159 ARG A C 1
ATOM 1187 O O . ARG A 1 159 ? -17.782 -0.697 16.353 1.00 89.12 159 ARG A O 1
ATOM 1194 N N . ARG A 1 160 ? -19.814 -0.589 17.299 1.00 89.81 160 ARG A N 1
ATOM 1195 C CA . ARG A 1 160 ? -20.544 -0.341 16.052 1.00 89.81 160 ARG A CA 1
ATOM 1196 C C . ARG A 1 160 ? -20.034 0.905 15.327 1.00 89.81 160 ARG A C 1
ATOM 1198 O O . ARG A 1 160 ? -19.864 0.859 14.108 1.00 89.81 160 ARG A O 1
ATOM 1205 N N . LYS A 1 161 ? -19.784 2.006 16.045 1.00 88.75 161 LYS A N 1
ATOM 1206 C CA . LYS A 1 161 ? -19.187 3.218 15.462 1.00 88.75 161 LYS A CA 1
ATOM 1207 C C . LYS A 1 161 ? -17.775 2.960 14.949 1.00 88.75 161 LYS A C 1
ATOM 1209 O O . LYS A 1 161 ? -17.498 3.297 13.805 1.00 88.75 161 LYS A O 1
ATOM 1214 N N . ILE A 1 162 ? -16.933 2.296 15.739 1.00 88.44 162 ILE A N 1
ATOM 1215 C CA . ILE A 1 162 ? -15.559 1.970 15.340 1.00 88.44 162 ILE A CA 1
ATOM 1216 C C . ILE A 1 162 ? -15.531 1.111 14.071 1.00 88.44 162 ILE A C 1
ATOM 1218 O O . ILE A 1 162 ? -14.755 1.393 13.163 1.00 88.44 162 ILE A O 1
ATOM 1222 N N . TYR A 1 163 ? -16.406 0.109 13.953 1.00 90.12 163 TYR A N 1
ATOM 1223 C CA . TYR A 1 163 ? -16.503 -0.698 12.733 1.00 90.12 163 TYR A CA 1
ATOM 1224 C C . TYR A 1 163 ? -16.876 0.139 11.505 1.00 90.12 163 TYR A C 1
ATOM 1226 O O . TYR A 1 163 ? -16.285 -0.039 10.441 1.00 90.12 163 TYR A O 1
ATOM 1234 N N . LYS A 1 164 ? -17.825 1.076 11.641 1.00 90.06 164 LYS A N 1
ATOM 1235 C CA . LYS A 1 164 ? -18.192 1.992 10.549 1.00 90.06 164 LYS A CA 1
ATOM 1236 C C . LYS A 1 164 ? -17.018 2.881 10.140 1.00 90.06 164 LYS A C 1
ATOM 1238 O O . LYS A 1 164 ? -16.753 3.003 8.947 1.00 90.06 164 LYS A O 1
ATOM 1243 N N . SER A 1 165 ? -16.314 3.438 11.121 1.00 87.00 165 SER A N 1
ATOM 1244 C CA . SER A 1 165 ? -15.126 4.263 10.911 1.00 87.00 165 SER A CA 1
ATOM 1245 C C . SER A 1 165 ? -14.010 3.506 10.200 1.00 87.00 165 SER A C 1
ATOM 1247 O O . SER A 1 165 ? -13.480 3.941 9.181 1.00 87.00 165 SER A O 1
ATOM 1249 N N . LYS A 1 166 ? -13.723 2.286 10.664 1.00 87.88 166 LYS A N 1
ATOM 1250 C CA . LYS A 1 166 ? -12.711 1.420 10.058 1.00 87.88 166 LYS A CA 1
ATOM 1251 C C . LYS A 1 166 ? -13.031 1.084 8.602 1.00 87.88 166 LYS A C 1
ATOM 1253 O O . LYS A 1 166 ? -12.133 1.111 7.766 1.00 87.88 166 LYS A O 1
ATOM 1258 N N . ASN A 1 167 ? -14.293 0.791 8.289 1.00 90.38 167 ASN A N 1
ATOM 1259 C CA . ASN A 1 167 ? -14.703 0.498 6.915 1.00 90.38 167 ASN A CA 1
ATOM 1260 C C . ASN A 1 167 ? -14.525 1.714 6.000 1.00 90.38 167 ASN A C 1
ATOM 1262 O O . ASN A 1 167 ? -14.014 1.567 4.897 1.00 90.38 167 ASN A O 1
ATOM 1266 N N . ARG A 1 168 ? -14.863 2.917 6.475 1.00 88.12 168 ARG A N 1
ATOM 1267 C CA . ARG A 1 168 ? -14.653 4.150 5.704 1.00 88.12 168 ARG A CA 1
ATOM 1268 C C . ARG A 1 168 ? -13.175 4.428 5.452 1.00 88.12 168 ARG A C 1
ATOM 1270 O O . ARG A 1 168 ? -12.802 4.669 4.309 1.00 88.12 168 ARG A O 1
ATOM 1277 N N . LEU A 1 169 ? -12.327 4.307 6.477 1.00 87.38 169 LEU A N 1
ATOM 1278 C CA . LEU A 1 169 ? -10.872 4.424 6.317 1.00 87.38 169 LEU A CA 1
ATOM 1279 C C . LEU A 1 169 ? -10.325 3.386 5.326 1.00 87.38 169 LEU A C 1
ATOM 1281 O O . LEU A 1 169 ? -9.465 3.699 4.504 1.00 87.38 169 LEU A O 1
ATOM 1285 N N . HIS A 1 170 ? -10.844 2.157 5.363 1.00 89.06 170 HIS A N 1
ATOM 1286 C CA . HIS A 1 170 ? -10.462 1.109 4.421 1.00 89.06 170 HIS A CA 1
ATOM 1287 C C . HIS A 1 170 ? -10.840 1.457 2.974 1.00 89.06 170 HIS A C 1
ATOM 1289 O O . HIS A 1 170 ? -10.000 1.344 2.077 1.00 89.06 170 HIS A O 1
ATOM 1295 N N . ASP A 1 171 ? -12.069 1.925 2.750 1.00 90.94 171 ASP A N 1
ATOM 1296 C CA . ASP A 1 171 ? -12.553 2.346 1.433 1.00 90.94 171 ASP A CA 1
ATOM 1297 C C . ASP A 1 171 ? -11.735 3.521 0.880 1.00 90.94 171 ASP A C 1
ATOM 1299 O O . ASP A 1 171 ? -11.388 3.545 -0.306 1.00 90.94 171 ASP A O 1
ATOM 1303 N N . GLU A 1 172 ? -11.354 4.471 1.734 1.00 88.69 172 GLU A N 1
ATOM 1304 C CA . GLU A 1 172 ? -10.487 5.582 1.345 1.00 88.69 172 GLU A CA 1
ATOM 1305 C C . GLU A 1 172 ? -9.075 5.135 0.976 1.00 88.69 172 GLU A C 1
ATOM 1307 O O . GLU A 1 172 ? -8.565 5.559 -0.060 1.00 88.69 172 GLU A O 1
ATOM 1312 N N . ILE A 1 173 ? -8.465 4.229 1.747 1.00 88.50 173 ILE A N 1
ATOM 1313 C CA . ILE A 1 173 ? -7.160 3.647 1.397 1.00 88.50 173 ILE A CA 1
ATOM 1314 C C . ILE A 1 173 ? -7.230 2.972 0.021 1.00 88.50 173 ILE A C 1
ATOM 1316 O O . ILE A 1 173 ? -6.312 3.103 -0.796 1.00 88.50 173 ILE A O 1
ATOM 1320 N N . ILE A 1 174 ? -8.309 2.233 -0.261 1.00 90.19 174 ILE A N 1
ATOM 1321 C CA . ILE A 1 174 ? -8.506 1.606 -1.573 1.00 90.19 174 ILE A CA 1
ATOM 1322 C C . ILE A 1 174 ? -8.604 2.680 -2.659 1.00 90.19 174 ILE A C 1
ATOM 1324 O O . ILE A 1 174 ? -7.935 2.563 -3.692 1.00 90.19 174 ILE A O 1
ATOM 1328 N N . LYS A 1 175 ? -9.406 3.724 -2.431 1.00 90.56 175 LYS A N 1
ATOM 1329 C CA . LYS A 1 175 ? -9.609 4.829 -3.374 1.00 90.56 175 LYS A CA 1
ATOM 1330 C C . LYS A 1 175 ? -8.301 5.561 -3.681 1.00 90.56 175 LYS A C 1
ATOM 1332 O O . LYS A 1 175 ? -7.977 5.730 -4.856 1.00 90.56 175 LYS A O 1
ATOM 1337 N N . GLU A 1 176 ? -7.520 5.911 -2.666 1.00 87.81 176 GLU A N 1
ATOM 1338 C CA . GLU A 1 176 ? -6.213 6.564 -2.817 1.00 87.81 176 GLU A CA 1
ATOM 1339 C C . GLU A 1 176 ? -5.234 5.684 -3.597 1.00 87.81 176 GLU A C 1
ATOM 1341 O O . GLU A 1 176 ? -4.662 6.123 -4.595 1.00 87.81 176 GLU A O 1
ATOM 1346 N N . ARG A 1 177 ? -5.127 4.391 -3.260 1.00 87.00 177 ARG A N 1
ATOM 1347 C CA . ARG A 1 177 ? -4.281 3.447 -4.015 1.00 87.00 177 ARG A CA 1
ATOM 1348 C C . ARG A 1 177 ? -4.698 3.293 -5.476 1.00 87.00 177 ARG A C 1
ATOM 1350 O O . ARG A 1 177 ? -3.875 2.927 -6.322 1.00 87.00 177 ARG A O 1
ATOM 1357 N N . MET A 1 178 ? -5.981 3.456 -5.792 1.00 86.81 178 MET A N 1
ATOM 1358 C CA . MET A 1 178 ? -6.451 3.453 -7.179 1.00 86.81 178 MET A CA 1
ATOM 1359 C C . MET A 1 178 ? -6.079 4.757 -7.891 1.00 86.81 178 MET A C 1
ATOM 1361 O O . MET A 1 178 ? -5.588 4.702 -9.019 1.00 86.81 178 MET A O 1
ATOM 1365 N N . GLN A 1 179 ? -6.233 5.903 -7.228 1.00 88.06 179 GLN A N 1
ATOM 1366 C CA . GLN A 1 179 ? -5.858 7.213 -7.767 1.00 88.06 179 GLN A CA 1
ATOM 1367 C C . GLN A 1 179 ? -4.350 7.322 -8.031 1.00 88.06 179 GLN A C 1
ATOM 1369 O O . GLN A 1 179 ? -3.960 7.684 -9.139 1.00 88.06 179 GLN A O 1
ATOM 1374 N N . GLU A 1 180 ? -3.496 6.911 -7.090 1.00 86.44 180 GLU A N 1
ATOM 1375 C CA . GLU A 1 180 ? -2.034 6.890 -7.269 1.00 86.44 180 GLU A CA 1
ATOM 1376 C C . GLU A 1 180 ? -1.618 6.014 -8.464 1.00 86.44 180 GLU A C 1
ATOM 1378 O O . GLU A 1 180 ? -0.728 6.358 -9.249 1.00 86.44 180 GLU A O 1
ATOM 1383 N N . ARG A 1 181 ? -2.293 4.870 -8.653 1.00 86.06 181 ARG A N 1
ATOM 1384 C CA . ARG A 1 181 ? -2.066 3.997 -9.815 1.00 86.06 181 ARG A CA 1
ATOM 1385 C C . ARG A 1 181 ? -2.478 4.664 -11.121 1.00 86.06 181 ARG A C 1
ATOM 1387 O O . ARG A 1 181 ? -1.745 4.542 -12.103 1.00 86.06 181 ARG A O 1
ATOM 1394 N N . GLN A 1 182 ? -3.617 5.353 -11.146 1.00 87.88 182 GLN A N 1
ATOM 1395 C CA . GLN A 1 182 ? -4.080 6.085 -12.325 1.00 87.88 182 GLN A CA 1
ATOM 1396 C C . GLN A 1 182 ? -3.131 7.231 -12.684 1.00 87.88 182 GLN A C 1
ATOM 1398 O O . GLN A 1 182 ? -2.708 7.315 -13.836 1.00 87.88 182 GLN A O 1
ATOM 1403 N N . GLN A 1 183 ? -2.715 8.040 -11.708 1.00 87.88 183 GLN A N 1
ATOM 1404 C CA . GLN A 1 183 ? -1.733 9.109 -11.910 1.00 87.88 183 GLN A CA 1
ATOM 1405 C C . GLN A 1 183 ? -0.413 8.549 -12.450 1.00 87.88 183 GLN A C 1
ATOM 1407 O O . GLN A 1 183 ? 0.079 8.994 -13.484 1.00 87.88 183 GLN A O 1
ATOM 1412 N N . GLY A 1 184 ? 0.108 7.476 -11.846 1.00 88.44 184 GLY A N 1
ATOM 1413 C CA . GLY A 1 184 ? 1.329 6.832 -12.330 1.00 88.44 184 GLY A CA 1
ATOM 1414 C C . GLY A 1 184 ? 1.208 6.245 -13.745 1.00 88.44 184 GLY A C 1
ATOM 1415 O O . GLY A 1 184 ? 2.196 6.191 -14.481 1.00 88.44 184 GLY A O 1
ATOM 1416 N N . MET A 1 185 ? 0.019 5.796 -14.157 1.00 89.38 185 MET A N 1
ATOM 1417 C CA . MET A 1 185 ? -0.241 5.356 -15.534 1.00 89.38 185 MET A CA 1
ATOM 1418 C C . MET A 1 185 ? -0.266 6.536 -16.508 1.00 89.38 185 MET A C 1
ATOM 1420 O O . MET A 1 185 ? 0.387 6.461 -17.552 1.00 89.38 185 MET A O 1
ATOM 1424 N N . GLN A 1 186 ? -0.942 7.627 -16.143 1.00 91.69 186 GLN A N 1
ATOM 1425 C CA . GLN A 1 186 ? -0.998 8.856 -16.936 1.00 91.69 186 GLN A CA 1
ATOM 1426 C C . GLN A 1 186 ? 0.392 9.476 -17.115 1.00 91.69 186 GLN A C 1
ATOM 1428 O O . GLN A 1 186 ? 0.778 9.782 -18.239 1.00 91.69 186 GLN A O 1
ATOM 1433 N N . GLU A 1 187 ? 1.205 9.565 -16.062 1.00 91.31 187 GLU A N 1
ATOM 1434 C CA . GLU A 1 187 ? 2.584 10.064 -16.156 1.00 91.31 187 GLU A CA 1
ATOM 1435 C C . GLU A 1 187 ? 3.446 9.224 -17.107 1.00 91.31 187 GLU A C 1
ATOM 1437 O O . GLU A 1 187 ? 4.229 9.747 -17.904 1.00 91.31 187 GLU A O 1
ATOM 1442 N N . ARG A 1 188 ? 3.317 7.892 -17.056 1.00 88.25 188 ARG A N 1
ATOM 1443 C CA . ARG A 1 188 ? 4.036 6.997 -17.979 1.00 88.25 188 ARG A CA 1
ATOM 1444 C C . ARG A 1 188 ? 3.573 7.176 -19.412 1.00 88.25 188 ARG A C 1
ATOM 1446 O O . ARG A 1 188 ? 4.376 7.044 -20.334 1.00 88.25 188 ARG A O 1
ATOM 1453 N N . GLU A 1 189 ? 2.284 7.397 -19.617 1.00 91.81 189 GLU A N 1
ATOM 1454 C CA . GLU A 1 189 ? 1.731 7.677 -20.931 1.00 91.81 189 GLU A CA 1
ATOM 1455 C C . GLU A 1 189 ? 2.223 9.019 -21.470 1.00 91.81 189 GLU A C 1
ATOM 1457 O O . GLU A 1 189 ? 2.763 9.045 -22.572 1.00 91.81 189 GLU A O 1
ATOM 1462 N N . GLN A 1 190 ? 2.188 10.080 -20.666 1.00 94.50 190 GLN A N 1
ATOM 1463 C CA . GLN A 1 190 ? 2.756 11.382 -21.017 1.00 94.50 190 GLN A CA 1
ATOM 1464 C C . GLN A 1 190 ? 4.241 11.271 -21.378 1.00 94.50 190 GLN A C 1
ATOM 1466 O O . GLN A 1 190 ? 4.647 11.724 -22.444 1.00 94.50 190 GLN A O 1
ATOM 1471 N N . ARG A 1 191 ? 5.052 10.569 -20.574 1.00 94.19 191 ARG A N 1
ATOM 1472 C CA . ARG A 1 191 ? 6.474 10.327 -20.890 1.00 94.19 191 ARG A CA 1
ATOM 1473 C C . ARG A 1 191 ? 6.668 9.541 -22.189 1.00 94.19 191 ARG A C 1
ATOM 1475 O O . ARG A 1 191 ? 7.644 9.766 -22.903 1.00 94.19 191 ARG A O 1
ATOM 1482 N N . ARG A 1 192 ? 5.778 8.592 -22.507 1.00 91.81 192 ARG A N 1
ATOM 1483 C CA . ARG A 1 192 ? 5.806 7.862 -23.788 1.00 91.81 192 ARG A CA 1
ATOM 1484 C C . ARG A 1 192 ? 5.450 8.780 -24.954 1.00 91.81 192 ARG A C 1
ATOM 1486 O O . ARG A 1 192 ? 6.165 8.760 -25.952 1.00 91.81 192 ARG A O 1
ATOM 1493 N N . GLN A 1 193 ? 4.407 9.594 -24.813 1.00 95.25 193 GLN A N 1
ATOM 1494 C CA . GLN A 1 193 ? 3.995 10.568 -25.822 1.00 95.25 193 GLN A CA 1
ATOM 1495 C C . GLN A 1 193 ? 5.085 11.619 -26.057 1.00 95.25 193 GLN A C 1
ATOM 1497 O O . GLN A 1 193 ? 5.415 11.913 -27.200 1.00 95.25 193 GLN A O 1
ATOM 1502 N N . GLU A 1 194 ? 5.719 12.129 -25.002 1.00 95.88 194 GLU A N 1
ATOM 1503 C CA . GLU A 1 194 ? 6.830 13.077 -25.104 1.00 95.88 194 GLU A CA 1
ATOM 1504 C C . GLU A 1 194 ? 8.033 12.460 -25.831 1.00 95.88 194 GLU A C 1
ATOM 1506 O O . GLU A 1 194 ? 8.592 13.072 -26.741 1.00 95.88 194 GLU A O 1
ATOM 1511 N N . LYS A 1 195 ? 8.405 11.215 -25.494 1.00 94.94 195 LYS A N 1
ATOM 1512 C CA . LYS A 1 195 ? 9.447 10.478 -26.226 1.00 94.94 195 LYS A CA 1
ATOM 1513 C C . LYS A 1 195 ? 9.085 10.297 -27.698 1.00 94.94 195 LYS A C 1
ATOM 1515 O O . LYS A 1 195 ? 9.948 10.484 -28.547 1.00 94.94 195 LYS A O 1
ATOM 1520 N N . GLN A 1 196 ? 7.837 9.949 -28.010 1.00 94.56 196 GLN A N 1
ATOM 1521 C CA . GLN A 1 196 ? 7.379 9.818 -29.395 1.00 94.56 196 GLN A CA 1
ATOM 1522 C C . GLN A 1 196 ? 7.425 11.151 -30.144 1.00 94.56 196 GLN A C 1
ATOM 1524 O O . GLN A 1 196 ? 7.933 11.181 -31.259 1.00 94.56 196 GLN A O 1
ATOM 1529 N N . ARG A 1 197 ? 6.982 12.252 -29.526 1.00 95.06 197 ARG A N 1
ATOM 1530 C CA . ARG A 1 197 ? 7.073 13.600 -30.108 1.00 95.06 197 ARG A CA 1
ATOM 1531 C C . ARG A 1 197 ? 8.522 13.990 -30.389 1.00 95.06 197 ARG A C 1
ATOM 1533 O O . ARG A 1 197 ? 8.832 14.388 -31.504 1.00 95.06 197 ARG A O 1
ATOM 1540 N N . LYS A 1 198 ? 9.429 13.779 -29.430 1.00 94.88 198 LYS A N 1
ATOM 1541 C CA . LYS A 1 198 ? 10.872 14.012 -29.619 1.00 94.88 198 LYS A CA 1
ATOM 1542 C C . LYS A 1 198 ? 11.455 13.147 -30.741 1.00 94.88 198 LYS A C 1
ATOM 1544 O O . LYS A 1 198 ? 12.280 13.625 -31.511 1.00 94.88 198 LYS A O 1
ATOM 1549 N N . LEU A 1 199 ? 11.031 11.886 -30.866 1.00 95.25 199 LEU A N 1
ATOM 1550 C CA . LEU A 1 199 ? 11.451 11.012 -31.969 1.00 95.25 199 LEU A CA 1
ATOM 1551 C C . LEU A 1 199 ? 10.929 11.502 -33.325 1.00 95.25 199 LEU A C 1
ATOM 1553 O O . LEU A 1 199 ? 11.688 11.505 -34.290 1.00 95.25 199 LEU A O 1
ATOM 1557 N N . GLN A 1 200 ? 9.669 11.936 -33.397 1.00 92.38 200 GLN A N 1
ATOM 1558 C CA . GLN A 1 200 ? 9.084 12.513 -34.609 1.00 92.38 200 GLN A CA 1
ATOM 1559 C C . GLN A 1 200 ? 9.810 13.797 -35.018 1.00 92.38 200 GLN A C 1
ATOM 1561 O O . GLN A 1 200 ? 10.185 13.933 -36.178 1.00 92.38 200 GLN A O 1
ATOM 1566 N N . GLU A 1 201 ? 10.083 14.692 -34.070 1.00 95.62 201 GLU A N 1
ATOM 1567 C CA . GLU A 1 201 ? 10.831 15.926 -34.318 1.00 95.62 201 GLU A CA 1
ATOM 1568 C C . GLU A 1 201 ? 12.256 15.632 -34.816 1.00 95.62 201 GLU A C 1
ATOM 1570 O O . GLU A 1 201 ? 12.728 16.230 -35.783 1.00 95.62 201 GLU A O 1
ATOM 1575 N N . MET A 1 202 ? 12.945 14.667 -34.200 1.00 92.25 202 MET A N 1
ATOM 1576 C CA . MET A 1 202 ? 14.270 14.231 -34.648 1.00 92.25 202 MET A CA 1
ATOM 1577 C C . MET A 1 202 ? 14.241 13.646 -36.064 1.00 92.25 202 MET A C 1
ATOM 1579 O O . MET A 1 202 ? 15.149 13.919 -36.851 1.00 92.25 202 MET A O 1
ATOM 1583 N N . GLU A 1 203 ? 13.214 12.866 -36.408 1.00 91.81 203 GLU A N 1
ATOM 1584 C CA . GLU A 1 203 ? 13.057 12.304 -37.752 1.00 91.81 203 GLU A CA 1
ATOM 1585 C C . GLU A 1 203 ? 12.722 13.390 -38.787 1.00 91.81 203 GLU A C 1
ATOM 1587 O O . GLU A 1 203 ? 13.314 13.394 -39.864 1.00 91.81 203 GLU A O 1
ATOM 1592 N N . GLN A 1 204 ? 11.878 14.371 -38.453 1.00 92.31 204 GLN A N 1
ATOM 1593 C CA . GLN A 1 204 ? 11.612 15.535 -39.311 1.00 92.31 204 GLN A CA 1
ATOM 1594 C C . GLN A 1 204 ? 12.888 16.342 -39.569 1.00 92.31 204 GLN A C 1
ATOM 1596 O O . GLN A 1 204 ? 13.276 16.537 -40.721 1.00 92.31 204 GLN A O 1
ATOM 1601 N N . ARG A 1 205 ? 13.625 16.711 -38.511 1.00 91.50 205 ARG A N 1
ATOM 1602 C CA . ARG A 1 205 ? 14.917 17.411 -38.635 1.00 91.50 205 ARG A CA 1
ATOM 1603 C C . ARG A 1 205 ? 15.913 16.620 -39.483 1.00 91.50 205 ARG A C 1
ATOM 1605 O O . ARG A 1 205 ? 16.712 17.200 -40.219 1.00 91.50 205 ARG A O 1
ATOM 1612 N N . ARG A 1 206 ? 15.896 15.289 -39.383 1.00 86.19 206 ARG A N 1
ATOM 1613 C CA . ARG A 1 206 ? 16.720 14.408 -40.215 1.00 86.19 206 ARG A CA 1
ATOM 1614 C C . ARG A 1 206 ? 16.290 14.450 -41.683 1.00 86.19 206 ARG A C 1
ATOM 1616 O O . ARG A 1 206 ? 17.165 14.530 -42.542 1.00 86.19 206 ARG A O 1
ATOM 1623 N N . GLN A 1 207 ? 14.992 14.402 -41.974 1.00 85.19 207 GLN A N 1
ATOM 1624 C CA . GLN A 1 207 ? 14.456 14.484 -43.337 1.00 85.19 207 GLN A CA 1
ATOM 1625 C C . GLN A 1 207 ? 14.752 15.839 -43.988 1.00 85.19 207 GLN A C 1
ATOM 1627 O O . GLN A 1 207 ? 15.202 15.878 -45.131 1.00 85.19 207 GLN A O 1
ATOM 1632 N N . GLU A 1 208 ? 14.613 16.941 -43.254 1.00 88.69 208 GLU A N 1
ATOM 1633 C CA . GLU A 1 208 ? 14.978 18.275 -43.744 1.00 88.69 208 GLU A CA 1
ATOM 1634 C C . GLU A 1 208 ? 16.470 18.370 -44.080 1.00 88.69 208 GLU A C 1
ATOM 1636 O O . GLU A 1 208 ? 16.847 18.839 -45.156 1.00 88.69 208 GLU A O 1
ATOM 1641 N N . ARG A 1 209 ? 17.343 17.870 -43.192 1.00 87.06 209 ARG A N 1
ATOM 1642 C CA . ARG A 1 209 ? 18.788 17.787 -43.470 1.00 87.06 209 ARG A CA 1
ATOM 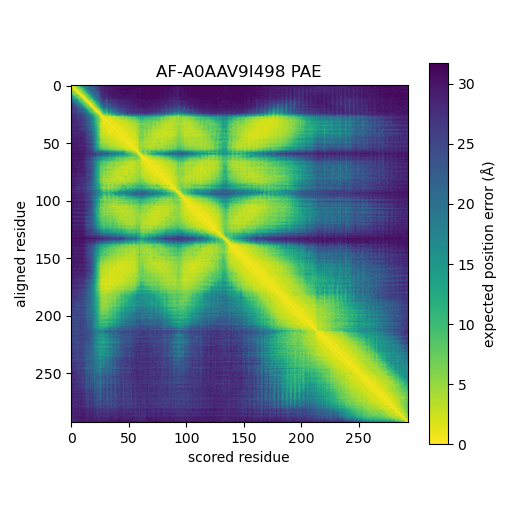1643 C C . ARG A 1 209 ? 19.066 16.914 -44.691 1.00 87.06 209 ARG A C 1
ATOM 1645 O O . ARG A 1 209 ? 19.927 17.255 -45.491 1.00 87.06 209 ARG A O 1
ATOM 1652 N N . TRP A 1 210 ? 18.336 15.812 -44.853 1.00 84.31 210 TRP A N 1
ATOM 1653 C CA . TRP A 1 210 ? 18.462 14.919 -46.005 1.00 84.31 210 TRP A CA 1
ATOM 1654 C C . TRP A 1 210 ? 18.104 15.594 -47.331 1.00 84.31 210 TRP A C 1
ATOM 1656 O O . TRP A 1 210 ? 18.813 15.418 -48.326 1.00 84.31 210 TRP A O 1
ATOM 1666 N N . GLN A 1 211 ? 17.027 16.379 -47.351 1.00 84.88 211 GLN A N 1
ATOM 1667 C CA . GLN A 1 211 ? 16.612 17.127 -48.537 1.00 84.88 211 GLN A CA 1
ATOM 1668 C C . GLN A 1 211 ? 17.630 18.210 -48.908 1.00 84.88 211 GLN A C 1
ATOM 1670 O O . GLN A 1 211 ? 17.950 18.348 -50.087 1.00 84.88 211 GLN A O 1
ATOM 1675 N N . LYS A 1 212 ? 18.198 18.897 -47.906 1.00 87.50 212 LYS A N 1
ATOM 1676 C CA . LYS A 1 212 ? 19.232 19.930 -48.084 1.00 87.50 212 LYS A CA 1
ATOM 1677 C C . LYS A 1 212 ? 20.611 19.391 -48.492 1.00 87.50 212 LYS A C 1
ATOM 1679 O O . LYS A 1 212 ? 21.450 20.177 -48.911 1.00 87.50 212 LYS A O 1
ATOM 1684 N N . MET A 1 213 ? 20.874 18.089 -48.350 1.00 86.44 213 MET A N 1
ATOM 1685 C CA . MET A 1 213 ? 22.147 17.485 -48.767 1.00 86.44 213 MET A CA 1
ATOM 1686 C C . MET A 1 213 ? 22.221 17.282 -50.282 1.00 86.44 213 MET A C 1
ATOM 1688 O O . MET A 1 213 ? 21.264 16.822 -50.904 1.00 86.44 213 MET A O 1
ATOM 1692 N N . ASP A 1 214 ? 23.400 17.496 -50.860 1.00 88.62 214 ASP A N 1
ATOM 1693 C CA . ASP A 1 214 ? 23.640 17.220 -52.277 1.00 88.62 214 ASP A CA 1
ATOM 1694 C C . ASP A 1 214 ? 23.672 15.715 -52.579 1.00 88.62 214 ASP A C 1
ATOM 1696 O O . ASP A 1 214 ? 23.942 14.873 -51.715 1.00 88.62 214 ASP A O 1
ATOM 1700 N N . LYS A 1 215 ? 23.446 15.347 -53.847 1.00 87.38 215 LYS A N 1
ATOM 1701 C CA . LYS A 1 215 ? 23.357 13.942 -54.295 1.00 87.38 215 LYS A CA 1
ATOM 1702 C C . LYS A 1 215 ? 24.565 13.094 -53.864 1.00 87.38 215 LYS A C 1
ATOM 1704 O O . LYS A 1 215 ? 24.375 12.027 -53.285 1.00 87.38 215 LYS A O 1
ATOM 1709 N N . LYS A 1 216 ? 25.791 13.607 -54.034 1.00 88.31 216 LYS A N 1
ATOM 1710 C CA . LYS A 1 216 ? 27.029 12.920 -53.611 1.00 88.31 216 LYS A CA 1
ATOM 1711 C C . LYS A 1 216 ? 27.091 12.681 -52.096 1.00 88.31 216 LYS A C 1
ATOM 1713 O O . LYS A 1 216 ? 27.638 11.674 -51.653 1.00 88.31 216 LYS A O 1
ATOM 1718 N N . GLN A 1 217 ? 26.548 13.592 -51.287 1.00 85.00 217 GLN A N 1
ATOM 1719 C CA . GLN A 1 217 ? 26.495 13.425 -49.832 1.00 85.00 217 GLN A CA 1
ATOM 1720 C C . GLN A 1 217 ? 25.451 12.373 -49.441 1.00 85.00 217 GLN A C 1
ATOM 1722 O O . GLN A 1 217 ? 25.738 11.517 -48.604 1.00 85.00 217 GLN A O 1
ATOM 1727 N N . ARG A 1 218 ? 24.276 12.379 -50.087 1.00 85.44 218 ARG A N 1
ATOM 1728 C CA . ARG A 1 218 ? 23.231 11.362 -49.876 1.00 85.44 218 ARG A CA 1
ATOM 1729 C C . ARG A 1 218 ? 23.721 9.948 -50.195 1.00 85.44 218 ARG A C 1
ATOM 1731 O O . ARG A 1 218 ? 23.518 9.044 -49.388 1.00 85.44 218 A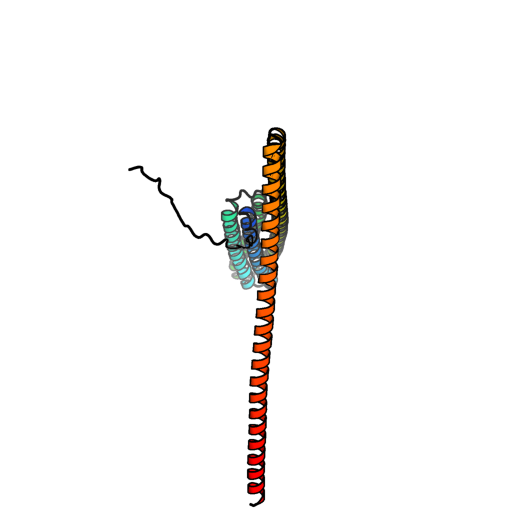RG A O 1
ATOM 1738 N N . GLU A 1 219 ? 24.415 9.760 -51.314 1.00 87.25 219 GLU A N 1
ATOM 1739 C CA . GLU A 1 219 ? 24.976 8.457 -51.708 1.00 87.25 219 GLU A CA 1
ATOM 1740 C C . GLU A 1 219 ? 26.011 7.947 -50.689 1.00 87.25 219 GLU A C 1
ATOM 1742 O O . GLU A 1 219 ? 25.931 6.803 -50.240 1.00 87.25 219 GLU A O 1
ATOM 1747 N N . ARG A 1 220 ? 26.922 8.815 -50.220 1.00 87.56 220 ARG A N 1
ATOM 1748 C CA . ARG A 1 220 ? 27.889 8.468 -49.158 1.00 87.56 220 ARG A CA 1
ATOM 1749 C C . ARG A 1 220 ? 27.199 8.069 -47.851 1.00 87.56 220 ARG A C 1
ATOM 1751 O O . ARG A 1 220 ? 27.605 7.099 -47.215 1.00 87.56 220 ARG A O 1
ATOM 1758 N N . TRP A 1 221 ? 26.143 8.779 -47.456 1.00 85.31 221 TRP A N 1
ATOM 1759 C CA . TRP A 1 221 ? 25.370 8.440 -46.260 1.00 85.31 221 TRP A CA 1
ATOM 1760 C C . TRP A 1 221 ? 24.607 7.117 -46.388 1.00 85.31 221 TRP A C 1
ATOM 1762 O O . TRP A 1 221 ? 24.535 6.377 -45.407 1.00 85.31 221 TRP A O 1
ATOM 1772 N N . GLN A 1 222 ? 24.048 6.796 -47.560 1.00 86.12 222 GLN A N 1
ATOM 1773 C CA . GLN A 1 222 ? 23.412 5.493 -47.806 1.00 86.12 222 GLN A CA 1
ATOM 1774 C C . GLN A 1 222 ? 24.423 4.351 -47.694 1.00 86.12 222 GLN A C 1
ATOM 1776 O O . GLN A 1 222 ? 24.128 3.352 -47.040 1.00 86.12 222 GLN A O 1
ATOM 1781 N N . GLU A 1 223 ? 25.624 4.527 -48.248 1.00 91.75 223 GLU A N 1
ATOM 1782 C CA . GLU A 1 223 ? 26.685 3.521 -48.173 1.00 91.75 223 GLU A CA 1
ATOM 1783 C C . GLU A 1 223 ? 27.157 3.294 -46.727 1.00 91.75 223 GLU A C 1
ATOM 1785 O O . GLU A 1 223 ? 27.253 2.150 -46.281 1.00 91.75 223 GLU A O 1
ATOM 1790 N N . ILE A 1 224 ? 27.354 4.364 -45.943 1.00 91.94 224 ILE A N 1
ATOM 1791 C CA . ILE A 1 224 ? 27.663 4.260 -44.504 1.00 91.94 224 ILE A CA 1
ATOM 1792 C C . ILE A 1 224 ? 26.532 3.545 -43.755 1.00 91.94 224 ILE A C 1
ATOM 1794 O O . ILE A 1 224 ? 26.785 2.675 -42.923 1.00 91.94 224 ILE A O 1
ATOM 1798 N N . ARG A 1 225 ? 25.270 3.876 -44.055 1.00 86.69 225 ARG A N 1
ATOM 1799 C CA . ARG A 1 225 ? 24.108 3.251 -43.410 1.00 86.69 225 ARG A CA 1
ATOM 1800 C C . ARG A 1 225 ? 24.025 1.756 -43.724 1.00 86.69 225 ARG A C 1
ATOM 1802 O O . ARG A 1 225 ? 23.718 0.978 -42.826 1.00 86.69 225 ARG A O 1
ATOM 1809 N N . ARG A 1 226 ? 24.323 1.362 -44.967 1.00 90.75 226 ARG A N 1
ATOM 1810 C CA . ARG A 1 226 ? 24.367 -0.038 -45.408 1.00 90.75 226 ARG A CA 1
ATOM 1811 C C . ARG A 1 226 ? 25.456 -0.818 -44.673 1.00 90.75 226 ARG A C 1
ATOM 1813 O O . ARG A 1 226 ? 25.159 -1.876 -44.127 1.00 90.75 226 ARG A O 1
ATOM 1820 N N . LYS A 1 227 ? 26.668 -0.259 -44.578 1.00 93.94 227 LYS A N 1
ATOM 1821 C CA . LYS A 1 227 ? 27.784 -0.862 -43.829 1.00 93.94 227 LYS A CA 1
ATOM 1822 C C . LYS A 1 227 ? 27.466 -1.018 -42.339 1.00 93.94 227 LYS A C 1
ATOM 1824 O O . LYS A 1 227 ? 27.643 -2.097 -41.789 1.00 93.94 227 LYS A O 1
ATOM 1829 N N . LEU A 1 228 ? 26.898 0.010 -41.702 1.00 91.75 228 LEU A N 1
ATOM 1830 C CA . LEU A 1 228 ? 26.482 -0.065 -40.294 1.00 91.75 228 LEU A CA 1
ATOM 1831 C C . LEU A 1 228 ? 25.388 -1.113 -40.048 1.00 91.75 22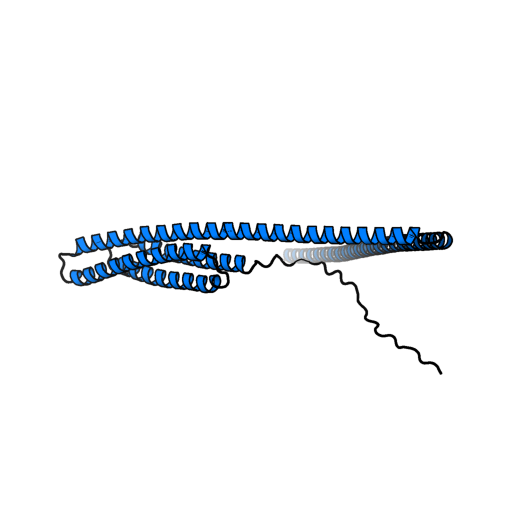8 LEU A C 1
ATOM 1833 O O . LEU A 1 228 ? 25.375 -1.755 -38.998 1.00 91.75 228 LEU A O 1
ATOM 1837 N N . GLU A 1 229 ? 24.447 -1.277 -40.981 1.00 91.75 229 GLU A N 1
ATOM 1838 C CA . GLU A 1 229 ? 23.412 -2.306 -40.864 1.00 91.75 229 GLU A CA 1
ATOM 1839 C C . GLU A 1 229 ? 24.007 -3.714 -41.012 1.00 91.75 229 GLU A C 1
ATOM 1841 O O . GLU A 1 229 ? 23.675 -4.595 -40.219 1.00 91.75 229 GLU A O 1
ATOM 1846 N N . GLN A 1 230 ? 24.947 -3.907 -41.943 1.00 92.69 230 GLN A N 1
ATOM 1847 C CA . GLN A 1 230 ? 25.693 -5.161 -42.091 1.00 92.69 230 GLN A CA 1
ATOM 1848 C C . GLN A 1 230 ? 26.480 -5.503 -40.817 1.00 92.69 230 GLN A C 1
ATOM 1850 O O . GLN A 1 230 ? 26.282 -6.575 -40.247 1.00 92.69 230 GLN A O 1
ATOM 1855 N N . GLU A 1 231 ? 27.264 -4.566 -40.278 1.00 93.25 231 GLU A N 1
ATOM 1856 C CA . GLU A 1 231 ? 28.009 -4.768 -39.026 1.00 93.25 231 GLU A CA 1
ATOM 1857 C C . GLU A 1 231 ? 27.087 -5.102 -37.839 1.00 93.25 231 GLU A C 1
ATOM 1859 O O . GLU A 1 231 ? 27.410 -5.947 -36.993 1.00 93.25 231 GLU A O 1
ATOM 1864 N N . ARG A 1 232 ? 25.904 -4.472 -37.761 1.00 90.50 232 ARG A N 1
ATOM 1865 C CA . ARG A 1 232 ? 24.891 -4.785 -36.738 1.00 90.50 232 ARG A CA 1
ATOM 1866 C C . ARG A 1 232 ? 24.345 -6.199 -36.892 1.00 90.50 232 ARG A C 1
ATOM 1868 O O . ARG A 1 232 ? 24.182 -6.884 -35.879 1.00 90.50 232 ARG A O 1
ATOM 1875 N N . GLN A 1 233 ? 24.047 -6.632 -38.113 1.00 92.75 233 GLN A N 1
ATOM 1876 C CA . GLN A 1 233 ? 23.558 -7.984 -38.384 1.00 92.75 233 GLN A CA 1
ATOM 1877 C C . GLN A 1 233 ? 24.619 -9.035 -38.052 1.00 92.75 233 GLN A C 1
ATOM 1879 O O . GLN A 1 233 ? 24.329 -9.975 -37.312 1.00 92.75 233 GLN A O 1
ATOM 1884 N N . GLU A 1 234 ? 25.863 -8.824 -38.474 1.00 93.56 234 GLU A N 1
ATOM 1885 C CA . GLU A 1 234 ? 26.991 -9.696 -38.136 1.00 93.56 234 GLU A CA 1
ATOM 1886 C C . GLU A 1 234 ? 27.228 -9.772 -36.625 1.00 93.56 234 GLU A C 1
ATOM 1888 O O . GLU A 1 234 ? 27.500 -10.839 -36.072 1.00 93.56 234 GLU A O 1
ATOM 1893 N N . ARG A 1 235 ? 27.104 -8.650 -35.904 1.00 93.12 235 ARG A N 1
ATOM 1894 C CA . ARG A 1 235 ? 27.199 -8.645 -34.437 1.00 93.12 235 ARG A CA 1
ATOM 1895 C C . ARG A 1 235 ? 26.062 -9.439 -33.792 1.00 93.12 235 ARG A C 1
ATOM 1897 O O . ARG A 1 235 ? 26.320 -10.195 -32.859 1.00 93.12 235 ARG A O 1
ATOM 1904 N N . ARG A 1 236 ? 24.822 -9.306 -34.279 1.00 92.12 236 ARG A N 1
ATOM 1905 C CA . ARG A 1 236 ? 23.680 -10.109 -33.798 1.00 92.12 236 ARG A CA 1
ATOM 1906 C C . ARG A 1 236 ? 23.913 -11.600 -34.031 1.00 92.12 236 ARG A C 1
ATOM 1908 O O . ARG A 1 236 ? 23.689 -12.387 -33.117 1.00 92.12 236 ARG A O 1
ATOM 1915 N N . GLN A 1 237 ? 24.406 -11.978 -35.208 1.00 94.81 237 GLN A N 1
ATOM 1916 C CA . GLN A 1 237 ? 24.737 -13.368 -35.528 1.00 94.81 237 GLN A CA 1
ATOM 1917 C C . GLN A 1 237 ? 25.851 -13.910 -34.628 1.00 94.81 237 GLN A C 1
ATOM 1919 O O . GLN A 1 237 ? 25.696 -14.988 -34.061 1.00 94.81 237 GLN A O 1
ATOM 1924 N N . ARG A 1 238 ? 26.925 -13.141 -34.405 1.00 93.06 238 ARG A N 1
ATOM 1925 C CA . ARG A 1 238 ? 28.000 -13.519 -33.472 1.00 93.06 238 ARG A CA 1
ATOM 1926 C C . ARG A 1 238 ? 27.483 -13.757 -32.055 1.00 93.06 238 ARG A C 1
ATOM 1928 O O . ARG A 1 238 ? 27.812 -14.778 -31.463 1.00 93.06 238 ARG A O 1
ATOM 1935 N N . ILE A 1 239 ? 26.622 -12.874 -31.542 1.00 92.75 239 ILE A N 1
ATOM 1936 C CA . ILE A 1 239 ? 26.001 -13.041 -30.216 1.00 92.75 239 ILE A CA 1
ATOM 1937 C C . ILE A 1 239 ? 25.142 -14.311 -30.165 1.00 92.75 239 ILE A C 1
ATOM 1939 O O . ILE A 1 239 ? 25.188 -15.037 -29.174 1.00 92.75 239 ILE A O 1
ATOM 1943 N N . LEU A 1 240 ? 24.363 -14.601 -31.212 1.00 92.44 240 LEU A N 1
ATOM 1944 C CA . LEU A 1 240 ? 23.551 -15.820 -31.276 1.00 92.44 240 LEU A CA 1
ATOM 1945 C C . LEU A 1 240 ? 24.420 -17.084 -31.274 1.00 92.44 240 LEU A C 1
ATOM 1947 O O . LEU A 1 240 ? 24.141 -18.003 -30.504 1.00 92.44 240 LEU A O 1
ATOM 1951 N N . ILE A 1 241 ? 25.491 -17.104 -32.072 1.00 95.06 241 ILE A N 1
ATOM 1952 C CA . ILE A 1 241 ? 26.455 -18.213 -32.113 1.00 95.06 241 ILE A CA 1
ATOM 1953 C C . ILE A 1 241 ? 27.106 -18.400 -30.738 1.00 95.06 241 ILE A C 1
ATOM 1955 O O . ILE A 1 241 ? 27.129 -19.511 -30.215 1.00 95.06 241 ILE A O 1
ATOM 1959 N N . GLU A 1 242 ? 27.572 -17.319 -30.112 1.00 93.81 242 GLU A N 1
ATOM 1960 C CA . GLU A 1 242 ? 28.204 -17.366 -28.790 1.00 93.81 242 GLU A CA 1
ATOM 1961 C C . GLU A 1 242 ? 27.231 -17.871 -27.707 1.00 93.81 242 GLU A C 1
ATOM 1963 O O . GLU A 1 242 ? 27.586 -18.692 -26.856 1.00 93.81 242 GLU A O 1
ATOM 1968 N N . MET A 1 243 ? 25.975 -17.419 -27.745 1.00 90.00 243 MET A N 1
ATOM 1969 C CA . MET A 1 243 ? 24.923 -17.874 -26.834 1.00 90.00 243 MET A CA 1
ATOM 1970 C C . MET A 1 243 ? 24.615 -19.362 -27.009 1.00 90.00 243 MET A C 1
ATOM 1972 O O . MET A 1 243 ? 24.431 -20.064 -26.008 1.00 90.00 243 MET A O 1
ATOM 1976 N N . GLU A 1 244 ? 24.581 -19.857 -28.246 1.00 92.25 244 GLU A N 1
ATOM 1977 C CA . GLU A 1 244 ? 24.335 -21.269 -28.534 1.00 92.25 244 GLU A CA 1
ATOM 1978 C C . GLU A 1 244 ? 25.525 -22.144 -28.122 1.00 92.25 244 GLU A C 1
ATOM 1980 O O . GLU A 1 244 ? 25.332 -23.158 -27.452 1.00 92.25 244 GLU A O 1
ATOM 1985 N N . GLN A 1 245 ? 26.763 -21.706 -28.370 1.00 92.44 245 GLN A N 1
ATOM 1986 C CA . GLN A 1 245 ? 27.968 -22.378 -27.867 1.00 92.44 245 GLN A CA 1
ATOM 1987 C C . GLN A 1 245 ? 27.968 -22.466 -26.334 1.00 92.44 245 GLN A C 1
ATOM 1989 O O . GLN A 1 245 ? 28.194 -23.536 -25.763 1.00 92.44 245 GLN A O 1
ATOM 1994 N N . LYS A 1 246 ? 27.620 -21.375 -25.639 1.00 92.25 246 LYS A N 1
ATOM 1995 C CA . LYS A 1 246 ? 27.460 -21.369 -24.172 1.00 92.25 246 LYS A CA 1
ATOM 1996 C C . LYS A 1 246 ? 26.350 -22.310 -23.695 1.00 92.25 246 LYS A C 1
ATOM 1998 O O . LYS A 1 246 ? 26.430 -22.845 -22.587 1.00 92.25 246 LYS A O 1
ATOM 2003 N N . ARG A 1 247 ? 25.278 -22.498 -24.470 1.00 90.12 247 ARG A N 1
ATOM 2004 C CA . ARG A 1 247 ? 24.218 -23.477 -24.163 1.00 90.12 247 ARG A CA 1
ATOM 2005 C C . ARG A 1 247 ? 24.702 -24.909 -24.382 1.00 90.12 247 ARG A C 1
ATOM 2007 O O . ARG A 1 247 ? 24.471 -25.748 -23.514 1.00 90.12 247 ARG A O 1
ATOM 2014 N N . GLN A 1 248 ? 25.398 -25.183 -25.481 1.00 91.44 248 GLN A N 1
ATOM 2015 C CA . GLN A 1 248 ? 25.959 -26.501 -25.782 1.00 91.44 248 GLN A CA 1
ATOM 2016 C C . GLN A 1 248 ? 26.991 -26.935 -24.740 1.00 91.44 248 GLN A C 1
ATOM 2018 O O . GLN A 1 248 ? 26.879 -28.044 -24.219 1.00 91.44 248 GLN A O 1
ATOM 2023 N N . LYS A 1 249 ? 27.913 -26.043 -24.354 1.00 93.69 249 LYS A N 1
ATOM 2024 C CA . LYS A 1 249 ? 28.903 -26.317 -23.304 1.00 93.69 249 LYS A CA 1
ATOM 2025 C C . LYS A 1 249 ? 28.231 -26.700 -21.981 1.00 93.69 249 LYS A C 1
ATOM 2027 O O . LYS A 1 249 ? 28.521 -27.756 -21.434 1.00 93.69 249 LYS A O 1
ATOM 2032 N N . ARG A 1 250 ? 27.230 -25.928 -21.533 1.00 88.56 250 ARG A N 1
ATOM 2033 C CA . ARG A 1 250 ? 26.454 -26.245 -20.315 1.00 88.56 250 ARG A CA 1
ATOM 2034 C C . ARG A 1 250 ? 25.739 -27.594 -20.396 1.00 88.56 250 ARG A C 1
ATOM 2036 O O . ARG A 1 250 ? 25.686 -28.326 -19.410 1.00 88.56 250 ARG A O 1
ATOM 2043 N N . ARG A 1 251 ? 25.191 -27.952 -21.564 1.00 91.06 251 ARG A N 1
ATOM 2044 C CA . ARG A 1 251 ? 24.572 -29.272 -21.782 1.00 91.06 251 ARG A CA 1
ATOM 2045 C C . ARG A 1 251 ? 25.602 -30.398 -21.685 1.00 91.06 251 ARG A C 1
ATOM 2047 O O . ARG A 1 251 ? 25.295 -31.422 -21.085 1.00 91.06 251 ARG A O 1
ATOM 2054 N N . GLN A 1 252 ? 26.796 -30.218 -22.250 1.00 92.50 252 GLN A N 1
ATOM 2055 C CA . GLN A 1 252 ? 27.885 -31.197 -22.160 1.00 92.50 252 GLN A CA 1
ATOM 2056 C C . GLN A 1 252 ? 28.377 -31.365 -20.721 1.00 92.50 252 GLN A C 1
ATOM 2058 O O . GLN A 1 252 ? 28.422 -32.491 -20.237 1.00 92.50 252 GLN A O 1
ATOM 2063 N N . GLU A 1 253 ? 28.635 -30.264 -20.014 1.00 93.31 253 GLU A N 1
ATOM 2064 C CA . GLU A 1 253 ? 29.028 -30.277 -18.598 1.00 93.31 253 GLU A CA 1
ATOM 2065 C C . GLU A 1 253 ? 27.971 -30.985 -17.736 1.00 93.31 253 GLU A C 1
ATOM 2067 O O . GLU A 1 253 ? 28.297 -31.808 -16.885 1.00 93.31 253 GLU A O 1
ATOM 2072 N N . THR A 1 254 ? 26.682 -30.741 -18.002 1.00 91.06 254 THR A N 1
ATOM 2073 C CA . THR A 1 254 ? 25.587 -31.422 -17.292 1.00 91.06 254 THR A CA 1
ATOM 2074 C C . THR A 1 254 ? 25.569 -32.924 -17.586 1.00 91.06 254 THR A C 1
ATOM 2076 O O . THR A 1 254 ? 25.411 -3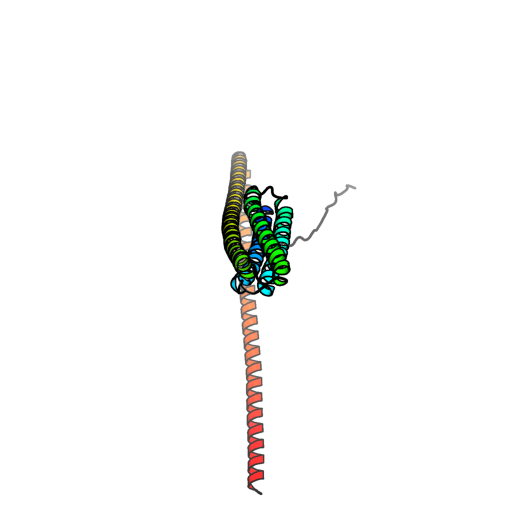3.719 -16.661 1.00 91.06 254 THR A O 1
ATOM 2079 N N . LYS A 1 255 ? 25.742 -33.334 -18.852 1.00 93.69 255 LYS A N 1
ATOM 2080 C CA . LYS A 1 255 ? 25.814 -34.756 -19.233 1.00 93.69 255 LYS A CA 1
ATOM 2081 C C . LYS A 1 255 ? 26.982 -35.459 -18.541 1.00 93.69 255 LYS A C 1
ATOM 2083 O O . LYS A 1 255 ? 26.763 -36.489 -17.912 1.00 93.69 255 LYS A O 1
ATOM 2088 N N . GLN A 1 256 ? 28.174 -34.863 -18.584 1.00 93.81 256 GLN A N 1
ATOM 2089 C CA . GLN A 1 256 ? 29.368 -35.389 -17.918 1.00 93.81 256 GLN A CA 1
ATOM 2090 C C . GLN A 1 256 ? 29.155 -35.513 -16.404 1.00 93.81 256 GLN A C 1
ATOM 2092 O O . GLN A 1 256 ? 29.376 -36.577 -15.833 1.00 93.81 256 GLN A O 1
ATOM 2097 N N . ALA A 1 257 ? 28.615 -34.479 -15.751 1.00 93.38 257 ALA A N 1
ATOM 2098 C CA . ALA A 1 257 ? 28.335 -34.516 -14.317 1.00 93.38 257 ALA A CA 1
ATOM 2099 C C . ALA A 1 257 ? 27.310 -35.603 -13.932 1.00 93.38 257 ALA A C 1
ATOM 2101 O O . ALA A 1 257 ? 27.412 -36.219 -12.866 1.00 93.38 257 ALA A O 1
ATOM 2102 N N . VAL A 1 258 ? 26.307 -35.852 -14.781 1.00 93.44 258 VAL A N 1
ATOM 2103 C CA . VAL A 1 258 ? 25.341 -36.944 -14.584 1.00 93.44 258 VAL A CA 1
ATOM 2104 C C . VAL A 1 258 ? 26.015 -38.307 -14.764 1.00 93.44 258 VAL A C 1
ATOM 2106 O O . VAL A 1 258 ? 25.823 -39.185 -13.923 1.00 93.44 258 VAL A O 1
ATOM 2109 N N . GLU A 1 259 ? 26.835 -38.488 -15.799 1.00 94.81 259 GLU A N 1
ATOM 2110 C CA . GLU A 1 259 ? 27.594 -39.724 -16.030 1.00 94.81 259 GLU A CA 1
ATOM 2111 C C . GLU A 1 259 ? 28.540 -40.040 -14.866 1.00 94.81 259 GLU A C 1
ATOM 2113 O O . GLU A 1 259 ? 28.533 -41.164 -14.358 1.00 94.81 259 GLU A O 1
ATOM 2118 N N . GLU A 1 260 ? 29.277 -39.050 -14.362 1.00 95.69 260 GLU A N 1
ATOM 2119 C CA . GLU A 1 260 ? 30.132 -39.202 -13.180 1.00 95.69 260 GLU A CA 1
ATOM 2120 C C . GLU A 1 260 ? 29.336 -39.643 -11.945 1.00 95.69 260 GLU A C 1
ATOM 2122 O O . GLU A 1 260 ? 29.759 -40.543 -11.209 1.00 95.69 260 GLU A O 1
ATOM 2127 N N . LYS A 1 261 ? 28.154 -39.055 -11.714 1.00 95.19 261 LYS A N 1
ATOM 2128 C CA . LYS A 1 261 ? 27.261 -39.468 -10.619 1.00 95.19 261 LYS A CA 1
ATOM 2129 C C . LYS A 1 261 ? 26.771 -40.904 -10.798 1.00 95.19 261 LYS A C 1
ATOM 2131 O O . LYS A 1 261 ? 26.744 -41.652 -9.820 1.00 95.19 261 LYS A O 1
ATOM 2136 N N . ILE A 1 262 ? 26.427 -41.311 -12.021 1.00 94.12 262 ILE A N 1
ATOM 2137 C CA . ILE A 1 262 ? 26.027 -42.692 -12.331 1.00 94.12 262 ILE A CA 1
ATOM 2138 C C . ILE A 1 262 ? 27.181 -43.659 -12.049 1.00 94.12 262 ILE A C 1
ATOM 2140 O O . ILE A 1 262 ? 26.956 -44.709 -11.444 1.00 94.12 262 ILE A O 1
ATOM 2144 N N . GLN A 1 263 ? 28.413 -43.316 -12.434 1.00 94.75 263 GLN A N 1
ATOM 2145 C CA . GLN A 1 263 ? 29.588 -44.149 -12.165 1.00 94.75 263 GLN A CA 1
ATOM 2146 C C . GLN A 1 263 ? 29.850 -44.291 -10.662 1.00 94.75 263 GLN A C 1
ATOM 2148 O O . GLN A 1 263 ? 29.989 -45.412 -10.166 1.00 94.75 263 GLN A O 1
ATOM 2153 N N . LYS A 1 264 ? 29.803 -43.188 -9.904 1.00 94.00 264 LYS A N 1
ATOM 2154 C CA . LYS A 1 264 ? 29.897 -43.215 -8.433 1.00 94.00 264 LYS A CA 1
ATOM 2155 C C . LYS A 1 264 ? 28.792 -44.072 -7.809 1.00 94.00 264 LYS A C 1
ATOM 2157 O O . LYS A 1 264 ? 29.062 -44.895 -6.936 1.00 94.00 264 LYS A O 1
ATOM 2162 N N . TRP A 1 265 ? 27.552 -43.951 -8.286 1.00 93.00 265 TRP A N 1
ATOM 2163 C CA . TRP A 1 265 ? 26.438 -44.765 -7.795 1.00 93.00 265 TRP A CA 1
ATOM 2164 C C . TRP A 1 265 ? 26.628 -46.260 -8.089 1.00 93.00 265 TRP A C 1
ATOM 2166 O O . TRP A 1 265 ? 26.391 -47.088 -7.209 1.00 93.00 265 TRP A O 1
ATOM 2176 N N . LYS A 1 266 ? 27.120 -46.624 -9.283 1.00 94.38 266 LYS A N 1
ATOM 2177 C CA . LYS A 1 266 ? 27.474 -48.013 -9.628 1.00 94.38 266 LYS A CA 1
ATOM 2178 C C . LYS A 1 266 ? 28.550 -48.573 -8.693 1.00 94.38 266 LYS A C 1
ATOM 2180 O O . LYS A 1 266 ? 28.400 -49.695 -8.210 1.00 94.38 266 LYS A O 1
ATOM 2185 N N . GLN A 1 267 ? 29.589 -47.793 -8.388 1.00 93.69 267 GLN A N 1
ATOM 2186 C CA . GLN A 1 267 ? 30.636 -48.186 -7.436 1.00 93.69 267 GLN A CA 1
ATOM 2187 C C . GLN A 1 267 ? 30.062 -48.430 -6.034 1.00 93.69 267 GLN A C 1
ATOM 2189 O O . GLN A 1 267 ? 30.288 -49.495 -5.456 1.00 93.69 267 GLN A O 1
ATOM 2194 N N . VAL A 1 268 ? 29.243 -47.506 -5.518 1.00 94.38 268 VAL A N 1
ATOM 2195 C CA . VAL A 1 268 ? 28.579 -47.651 -4.208 1.00 94.38 268 VAL A CA 1
ATOM 2196 C C . VAL A 1 268 ? 27.642 -48.860 -4.186 1.00 94.38 268 VAL A C 1
ATOM 2198 O O . VAL A 1 268 ? 27.630 -49.613 -3.212 1.00 94.38 268 VAL A O 1
ATOM 2201 N N . ARG A 1 269 ? 26.869 -49.092 -5.255 1.00 93.50 269 ARG A N 1
ATOM 2202 C CA . ARG A 1 269 ? 25.978 -50.256 -5.377 1.00 93.50 269 ARG A CA 1
ATOM 2203 C C . ARG A 1 269 ? 26.763 -51.566 -5.346 1.00 93.50 269 ARG A C 1
ATOM 2205 O O . ARG A 1 269 ? 26.370 -52.481 -4.624 1.00 93.50 269 ARG A O 1
ATOM 2212 N N . ASN A 1 270 ? 27.873 -51.645 -6.078 1.00 94.62 270 ASN A N 1
ATOM 2213 C CA . ASN A 1 270 ? 28.754 -52.812 -6.074 1.00 94.62 270 ASN A CA 1
ATOM 2214 C C . ASN A 1 270 ? 29.389 -53.041 -4.700 1.00 94.62 270 ASN A C 1
ATOM 2216 O O . ASN A 1 270 ? 29.423 -54.178 -4.234 1.00 94.62 270 ASN A O 1
ATOM 2220 N N . TRP A 1 271 ? 29.831 -51.979 -4.022 1.00 93.69 271 TRP A N 1
ATOM 2221 C CA . TRP A 1 271 ? 30.341 -52.073 -2.655 1.00 93.69 271 TRP A CA 1
ATOM 2222 C C . TRP A 1 271 ? 29.267 -52.592 -1.690 1.00 93.69 271 TRP A C 1
ATOM 2224 O O . TRP A 1 271 ? 29.493 -53.587 -1.011 1.00 93.69 271 TRP A O 1
ATOM 2234 N N . ARG A 1 272 ? 28.053 -52.016 -1.703 1.00 91.44 272 ARG A N 1
ATOM 2235 C CA . ARG A 1 272 ? 26.924 -52.489 -0.876 1.00 91.44 272 ARG A CA 1
ATOM 2236 C C . ARG A 1 272 ? 26.588 -53.956 -1.140 1.00 91.44 272 ARG A C 1
ATOM 2238 O O . ARG A 1 272 ? 26.304 -54.686 -0.193 1.00 91.44 272 ARG A O 1
ATOM 2245 N N . ARG A 1 273 ? 26.620 -54.390 -2.405 1.00 92.81 273 ARG A N 1
ATOM 2246 C CA . ARG A 1 273 ? 26.407 -55.792 -2.789 1.00 92.81 273 ARG A CA 1
ATOM 2247 C C . ARG A 1 273 ? 27.476 -56.701 -2.178 1.00 92.81 273 ARG A C 1
ATOM 2249 O O . ARG A 1 273 ? 27.115 -57.634 -1.469 1.00 92.81 273 ARG A O 1
ATOM 2256 N N . LYS A 1 274 ? 28.760 -56.380 -2.369 1.00 92.75 274 LYS A N 1
ATOM 2257 C CA . LYS A 1 274 ? 29.884 -57.140 -1.791 1.00 92.75 274 LYS A CA 1
ATOM 2258 C C . LYS A 1 274 ? 29.815 -57.198 -0.262 1.00 92.75 274 LYS A C 1
ATOM 2260 O O . LYS A 1 274 ? 30.039 -58.254 0.319 1.00 92.75 274 LYS A O 1
ATOM 2265 N N . THR A 1 275 ? 29.456 -56.095 0.396 1.00 90.19 275 THR A N 1
ATOM 2266 C CA . THR A 1 275 ? 29.305 -56.047 1.858 1.00 90.19 275 THR A CA 1
ATOM 2267 C C . THR A 1 275 ? 28.150 -56.924 2.343 1.00 90.19 275 THR A C 1
ATOM 2269 O O . THR A 1 275 ? 28.320 -57.656 3.314 1.00 90.19 275 THR A O 1
ATOM 2272 N N . ARG A 1 276 ? 26.996 -56.916 1.657 1.00 89.44 276 ARG A N 1
ATOM 2273 C CA . ARG A 1 276 ? 25.884 -57.833 1.969 1.00 89.44 276 ARG A CA 1
ATOM 2274 C C . ARG A 1 276 ? 26.298 -59.292 1.804 1.00 89.44 276 ARG A C 1
ATOM 2276 O O . ARG A 1 276 ? 26.081 -60.071 2.720 1.00 89.44 276 ARG A O 1
ATOM 2283 N N . GLU A 1 277 ? 26.945 -59.635 0.691 1.00 90.25 277 GLU A N 1
ATOM 2284 C CA . GLU A 1 277 ? 27.455 -60.990 0.444 1.00 90.25 277 GLU A CA 1
ATOM 2285 C C . GLU A 1 277 ? 28.452 -61.426 1.538 1.00 90.25 277 GLU A C 1
ATOM 2287 O O . GLU A 1 277 ? 28.384 -62.554 2.023 1.00 90.25 277 GLU A O 1
ATOM 2292 N N . ALA A 1 278 ? 29.331 -60.529 2.001 1.00 87.00 278 ALA A N 1
ATOM 2293 C CA . ALA A 1 278 ? 30.257 -60.806 3.101 1.00 87.00 278 ALA A CA 1
ATOM 2294 C C . ALA A 1 278 ? 29.550 -61.005 4.457 1.00 87.00 278 ALA A C 1
ATOM 2296 O O . ALA A 1 278 ? 29.931 -61.898 5.217 1.00 87.00 278 ALA A O 1
ATOM 2297 N N . ILE A 1 279 ? 28.518 -60.207 4.763 1.00 87.88 279 ILE A N 1
ATOM 2298 C CA . ILE A 1 279 ? 27.697 -60.366 5.976 1.00 87.88 279 ILE A CA 1
ATOM 2299 C C . ILE A 1 279 ? 26.941 -61.697 5.934 1.00 87.88 279 ILE A C 1
ATOM 2301 O O . ILE A 1 279 ? 26.991 -62.432 6.917 1.00 87.88 279 ILE A O 1
ATOM 2305 N N . SER A 1 280 ? 26.306 -62.039 4.808 1.00 84.81 280 SER A N 1
ATOM 2306 C CA . SER A 1 280 ? 25.613 -63.321 4.626 1.00 84.81 280 SER A CA 1
ATOM 2307 C C . SER A 1 280 ? 26.553 -64.503 4.861 1.00 84.81 280 SER A C 1
ATOM 2309 O O . SER A 1 280 ? 26.243 -65.361 5.681 1.00 84.81 280 SER A O 1
ATOM 2311 N N . ARG A 1 281 ? 27.757 -64.491 4.268 1.00 84.69 281 ARG A N 1
ATOM 2312 C CA . ARG A 1 281 ? 28.774 -65.536 4.505 1.00 84.69 281 ARG A CA 1
ATOM 2313 C C . ARG A 1 281 ? 29.195 -65.635 5.973 1.00 84.69 281 ARG A C 1
ATOM 2315 O O . ARG A 1 281 ? 29.367 -66.736 6.492 1.00 84.69 281 ARG A O 1
ATOM 2322 N N . ARG A 1 282 ? 29.365 -64.501 6.668 1.00 80.56 282 ARG A N 1
ATOM 2323 C CA . ARG A 1 282 ? 29.669 -64.498 8.111 1.00 80.56 282 ARG A CA 1
ATOM 2324 C C . ARG A 1 282 ? 28.514 -65.067 8.931 1.00 80.56 282 ARG A C 1
ATOM 2326 O O . ARG A 1 282 ? 28.770 -65.849 9.840 1.00 80.56 282 ARG A O 1
ATOM 2333 N N . HIS A 1 283 ? 27.275 -64.695 8.615 1.00 78.75 283 HIS A N 1
ATOM 2334 C CA . HIS A 1 283 ? 26.086 -65.178 9.312 1.00 78.75 283 HIS A CA 1
ATOM 2335 C C . HIS A 1 283 ? 25.900 -66.687 9.115 1.00 78.75 283 HIS A C 1
ATOM 2337 O O . HIS A 1 283 ? 25.750 -67.403 10.097 1.00 78.75 283 HIS A O 1
ATOM 2343 N N . GLU A 1 284 ? 26.040 -67.193 7.888 1.00 76.94 284 GLU A N 1
ATOM 2344 C CA . GLU A 1 284 ? 26.055 -68.634 7.599 1.00 76.94 284 GLU A CA 1
ATOM 2345 C C . GLU A 1 284 ? 27.159 -69.362 8.380 1.00 76.94 284 GLU A C 1
ATOM 2347 O O . GLU A 1 284 ? 26.914 -70.415 8.967 1.00 76.94 284 GLU A O 1
ATOM 2352 N N . GLY A 1 285 ? 28.363 -68.785 8.458 1.00 76.38 285 GLY A N 1
ATOM 2353 C CA . GLY A 1 285 ? 29.456 -69.337 9.260 1.00 76.38 285 GLY A CA 1
ATOM 2354 C C . GLY A 1 285 ? 29.204 -69.306 10.775 1.00 76.38 285 GLY A C 1
ATOM 2355 O O . GLY A 1 285 ? 29.740 -70.142 11.500 1.00 76.38 285 GLY A O 1
ATOM 2356 N N . ILE A 1 286 ? 28.415 -68.355 11.281 1.00 73.44 286 ILE A N 1
ATOM 2357 C CA . ILE A 1 286 ? 27.984 -68.313 12.689 1.00 73.44 286 ILE A CA 1
ATOM 2358 C C . ILE A 1 286 ? 26.895 -69.360 12.937 1.00 73.44 286 ILE A C 1
ATOM 2360 O O . ILE A 1 286 ? 27.022 -70.134 13.878 1.00 73.44 286 ILE A O 1
ATOM 2364 N N . VAL A 1 287 ? 25.870 -69.435 12.083 1.00 71.56 287 VAL A N 1
ATOM 2365 C CA . VAL A 1 287 ? 24.778 -70.421 12.184 1.00 71.56 287 VAL A CA 1
ATOM 2366 C C . VAL A 1 287 ? 25.324 -71.847 12.130 1.00 71.56 287 VAL A C 1
ATOM 2368 O O . VAL A 1 287 ? 24.985 -72.660 12.983 1.00 71.56 287 VAL A O 1
ATOM 2371 N N . ARG A 1 288 ? 26.247 -72.141 11.204 1.00 68.38 288 ARG A N 1
ATOM 2372 C CA . ARG A 1 288 ? 26.906 -73.455 11.148 1.00 68.38 288 ARG A CA 1
ATOM 2373 C C . ARG A 1 288 ? 27.678 -73.780 12.424 1.00 68.38 288 ARG A C 1
ATOM 2375 O O . ARG A 1 288 ? 27.618 -74.911 12.871 1.00 68.38 288 ARG A O 1
ATOM 2382 N N . ARG A 1 289 ? 28.367 -72.808 13.032 1.00 67.75 289 ARG A N 1
ATOM 2383 C CA . ARG A 1 289 ? 29.067 -73.017 14.314 1.00 67.75 289 ARG A CA 1
ATOM 2384 C C . ARG A 1 289 ? 28.115 -73.203 15.494 1.00 67.75 289 ARG A C 1
ATOM 2386 O O . ARG A 1 289 ? 28.471 -73.894 16.436 1.00 67.75 289 ARG A O 1
ATOM 2393 N N . ARG A 1 290 ? 26.920 -72.611 15.438 1.00 64.12 290 ARG A N 1
ATOM 2394 C CA . ARG A 1 290 ? 25.884 -72.738 16.471 1.00 64.12 290 ARG A CA 1
ATOM 2395 C C . ARG A 1 290 ? 25.128 -74.069 16.418 1.00 64.12 290 ARG A C 1
ATOM 2397 O O . ARG A 1 290 ? 24.635 -74.483 17.448 1.00 64.12 290 ARG A O 1
ATOM 2404 N N . ASN A 1 291 ? 25.067 -74.720 15.255 1.00 59.34 291 ASN A N 1
ATOM 2405 C CA . ASN A 1 291 ? 24.432 -76.033 15.069 1.00 59.34 291 ASN A CA 1
ATOM 2406 C C . ASN A 1 291 ? 25.391 -77.224 15.294 1.00 59.34 291 ASN A C 1
ATOM 2408 O O . ASN A 1 291 ? 25.015 -78.361 15.028 1.00 59.34 291 ASN A O 1
ATOM 2412 N N . VAL A 1 292 ? 26.641 -76.968 15.701 1.00 56.91 292 VAL A N 1
ATOM 2413 C CA . VAL A 1 292 ? 27.672 -77.992 15.987 1.00 56.91 292 VAL A CA 1
ATOM 2414 C C . VAL A 1 292 ? 27.928 -78.131 17.503 1.00 56.91 292 VAL A C 1
ATOM 2416 O O . VAL A 1 292 ? 28.725 -78.967 17.917 1.00 56.91 292 VAL A O 1
ATOM 2419 N N . PHE A 1 293 ? 27.219 -77.355 18.327 1.00 44.91 293 PHE A N 1
ATOM 2420 C CA . PHE A 1 293 ? 27.113 -77.507 19.782 1.00 44.91 293 PHE A CA 1
ATOM 2421 C C . PHE A 1 293 ? 25.659 -77.802 20.147 1.00 44.91 293 PHE A C 1
ATOM 2423 O O . PHE A 1 293 ? 25.453 -78.481 21.173 1.00 44.91 293 PHE A O 1
#

Sequence (293 aa):
MSELPTQPGSGSDKPSSTQSQRPPASDSPSISAKKDIMLALDKVVNLTQVVQSTVTAASPCRWKNMEAIVRTTNDGLASMQLEISGADAKADGIQDRLWADERQGILAKVAEVRKAAAELEAELAGLRKSLLGWTEVDEACIRACKNALKLEGQLFEIRRKIYKSKNRLHDEIIKERMQERQQGMQEREQRRQEKQRKLQEMEQRRQERWQKMDKKQRERWQEIRRKLEQERQERRQRILIEMEQKRQKRRQETKQAVEEKIQKWKQVRNWRRKTREAISRRHEGIVRRRNVF

pLDDT: mean 79.14, std 16.17, range [30.16, 95.88]

Organism: NCBI:txid585594

Secondary structure (DSSP, 8-state):
--PPPPP--------------PPP-PPPHHHHHHHHHHHHHHHHHHHHHHHHHHHHHS-TTSHHHHHHHHHHHHHHHHHHHHHHHHHHHHHTTTT-HHHHHHHHHHHHHHHHHHHHHHHHHHHHHHHHHHTTSSSSHHHHHHHHHHHHHHHHHHHHHHHHHHHHHHHHHHHHHHHHHHHHHHHHHHHHHHHHHHHHHHHHHHHHHHHHHHHHS-HHHHHHHHHHHHHHHHHHHHHHHHHHHHHHHHHHHHHHHHHHHHHHHHHHHHHHHHHHHHHHHHHHHHHHHHHHHHT--

Radius of gyration: 42.12 Å; Cα contacts (8 Å, |Δi|>4): 125; chains: 1; bounding box: 91×100×112 Å

Foldseek 3Di:
DDDDDDDDDDDDDDPPPPPPPPPDPDQDLLLVLLVLLLVLLVLLLVLLVVLLCLLVVQPLLDLVSLVVSLVSLVVSLVSNVVSLVVSVVSCVVPVPVLSVVLSVVLVVLSVVLNVLSVVLVVLSVVLVVCVVPPDCNVVSSVVSNVSSVVSSVSSVVSNV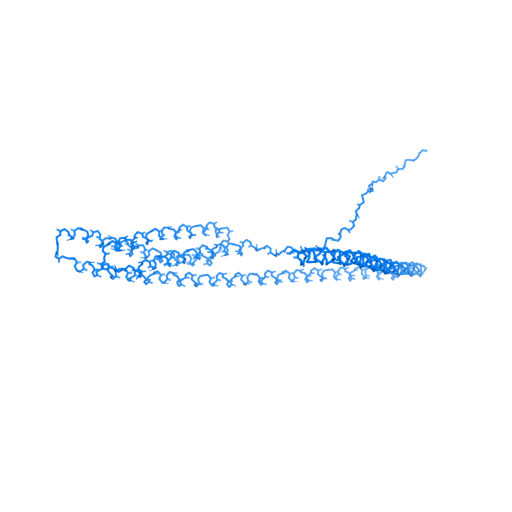SSVVSSVVSVVVSVVVVVVVVVVVVVVVVVVVVVVVVVVVVVVVVVVVVLVVDDPVVNVVVVVVVVVVVVVVVVVVVVVVVVVVVVVVVVVVVVVVVVVVVVVVVVVVVVVVVVVVVVVVVVVVVVVVVVVVD